Protein AF-A0A1C6L0N0-F1 (afdb_monomer)

Mean predicted aligned error: 15.86 Å

Structure (mmCIF, N/CA/C/O backbone):
data_AF-A0A1C6L0N0-F1
#
_entry.id   AF-A0A1C6L0N0-F1
#
loop_
_atom_site.group_PDB
_atom_site.id
_atom_site.type_symbol
_atom_site.label_atom_id
_atom_site.label_alt_id
_atom_site.label_comp_id
_atom_site.label_asym_id
_atom_site.label_entity_id
_atom_site.label_seq_id
_atom_site.pdbx_PDB_ins_code
_atom_site.Cartn_x
_atom_site.Cartn_y
_atom_site.Cartn_z
_atom_site.occupancy
_atom_site.B_iso_or_equiv
_atom_site.auth_seq_id
_atom_site.auth_comp_id
_atom_site.auth_asym_id
_atom_site.auth_atom_id
_atom_site.pdbx_PDB_model_num
ATOM 1 N N . MET A 1 1 ? -10.161 -6.089 -116.308 1.00 38.03 1 MET A N 1
ATOM 2 C CA . MET A 1 1 ? -10.303 -7.139 -117.338 1.00 38.03 1 MET A CA 1
ATOM 3 C C . MET A 1 1 ? -9.199 -8.163 -117.140 1.00 38.03 1 MET A C 1
ATOM 5 O O . MET A 1 1 ? -8.079 -7.756 -116.884 1.00 38.03 1 MET A O 1
ATOM 9 N N . GLN A 1 2 ? -9.608 -9.433 -117.157 1.00 36.09 2 GLN A N 1
ATOM 10 C CA . GLN A 1 2 ? -8.894 -10.716 -117.271 1.00 36.09 2 GLN A CA 1
ATOM 11 C C . GLN A 1 2 ? -7.402 -10.871 -116.891 1.00 36.09 2 GLN A C 1
ATOM 13 O O . GLN A 1 2 ? -6.520 -10.119 -117.281 1.00 36.09 2 GLN A O 1
ATOM 18 N N . ASN A 1 3 ? -7.188 -11.968 -116.153 1.00 33.34 3 ASN A N 1
ATOM 19 C CA . ASN A 1 3 ? -5.945 -12.608 -115.712 1.00 33.34 3 ASN A CA 1
ATOM 20 C C . ASN A 1 3 ? -4.909 -12.840 -116.829 1.00 33.34 3 ASN A C 1
ATOM 22 O O . ASN A 1 3 ? -5.306 -13.026 -117.972 1.00 33.34 3 ASN A O 1
ATOM 26 N N . ILE A 1 4 ? -3.627 -13.018 -116.462 1.00 40.06 4 ILE A N 1
ATOM 27 C CA . ILE A 1 4 ? -2.870 -14.281 -116.658 1.00 40.06 4 ILE A CA 1
ATOM 28 C C . ILE A 1 4 ? -1.471 -14.215 -115.994 1.00 40.06 4 ILE A C 1
ATOM 30 O O . ILE A 1 4 ? -0.723 -13.251 -116.124 1.00 40.06 4 ILE A O 1
ATOM 34 N N . LYS A 1 5 ? -1.170 -15.294 -115.254 1.00 39.97 5 LYS A N 1
ATOM 35 C CA . LYS A 1 5 ? 0.107 -15.728 -114.647 1.00 39.97 5 LYS A CA 1
ATOM 36 C C . LYS A 1 5 ? 1.101 -16.200 -115.717 1.00 39.97 5 LYS A C 1
ATOM 38 O O . LYS A 1 5 ? 0.628 -16.758 -116.694 1.00 39.97 5 LYS A O 1
ATOM 43 N N . ILE A 1 6 ? 2.416 -16.212 -115.437 1.00 37.75 6 ILE A N 1
ATOM 44 C CA . ILE A 1 6 ? 3.219 -17.459 -115.300 1.00 37.75 6 ILE A CA 1
ATOM 45 C C . ILE A 1 6 ? 4.705 -17.227 -114.951 1.00 37.75 6 ILE A C 1
ATOM 47 O O . ILE A 1 6 ? 5.230 -16.124 -114.989 1.00 37.75 6 ILE A O 1
ATOM 51 N N . HIS A 1 7 ? 5.304 -18.327 -114.492 1.00 34.47 7 HIS A N 1
ATOM 52 C CA . HIS A 1 7 ? 6.452 -18.539 -113.613 1.00 34.47 7 HIS A CA 1
ATOM 53 C C . HIS A 1 7 ? 7.839 -18.695 -114.280 1.00 34.47 7 HIS A C 1
ATOM 55 O O . HIS A 1 7 ? 7.937 -19.168 -115.403 1.00 34.47 7 HIS A O 1
ATOM 61 N N . ARG A 1 8 ? 8.857 -18.572 -113.397 1.00 38.56 8 ARG A N 1
ATOM 62 C CA . ARG A 1 8 ? 10.140 -19.327 -113.280 1.00 38.56 8 ARG A CA 1
ATOM 63 C C . ARG A 1 8 ? 11.300 -18.966 -114.220 1.00 38.56 8 ARG A C 1
ATOM 65 O O . ARG A 1 8 ? 11.201 -19.141 -115.420 1.00 38.56 8 ARG A O 1
ATOM 72 N N . ALA A 1 9 ? 12.482 -18.715 -113.641 1.00 37.25 9 ALA A N 1
ATOM 73 C CA . ALA A 1 9 ? 13.538 -19.721 -113.411 1.00 37.25 9 ALA A CA 1
ATOM 74 C C . ALA A 1 9 ? 14.881 -19.070 -112.998 1.00 37.25 9 ALA A C 1
ATOM 76 O O . ALA A 1 9 ? 15.146 -17.926 -113.340 1.00 37.25 9 ALA A O 1
ATOM 77 N N . GLY A 1 10 ? 15.752 -19.850 -112.343 1.00 32.62 10 GLY A N 1
ATOM 78 C CA . GLY A 1 10 ? 17.205 -19.761 -112.556 1.00 32.62 10 GLY A CA 1
ATOM 79 C C . GLY A 1 10 ? 18.024 -18.897 -111.591 1.00 32.62 10 GLY A C 1
ATOM 80 O O . GLY A 1 10 ? 18.068 -17.678 -111.697 1.00 32.62 10 GLY A O 1
ATOM 81 N N . ARG A 1 11 ? 18.778 -19.555 -110.700 1.00 45.34 11 ARG A N 1
ATOM 82 C CA . ARG A 1 11 ? 19.965 -18.976 -110.051 1.00 45.34 11 ARG A CA 1
ATOM 83 C C . ARG A 1 11 ? 21.102 -18.887 -111.072 1.00 45.34 11 ARG A C 1
ATOM 85 O O . ARG A 1 11 ? 21.442 -19.912 -111.650 1.00 45.34 11 ARG A O 1
ATOM 92 N N . THR A 1 12 ? 21.761 -17.730 -111.166 1.00 35.78 12 THR A N 1
ATOM 93 C CA . THR A 1 12 ? 23.138 -17.628 -111.682 1.00 35.78 12 THR A CA 1
ATOM 94 C C . THR A 1 12 ? 23.877 -16.492 -110.970 1.00 35.78 12 THR A C 1
ATOM 96 O O . THR A 1 12 ? 23.355 -15.389 -110.849 1.00 35.78 12 THR A O 1
ATOM 99 N N . PHE A 1 13 ? 25.082 -16.777 -110.474 1.00 38.75 13 PHE A N 1
ATOM 100 C CA . PHE A 1 13 ? 26.018 -15.844 -109.834 1.00 38.75 13 PHE A CA 1
ATOM 101 C C . PHE A 1 13 ? 27.149 -15.555 -110.824 1.00 38.75 13 PHE A C 1
ATOM 103 O O . PHE A 1 13 ? 27.788 -16.522 -111.222 1.00 38.75 13 PHE A O 1
ATOM 110 N N . ILE A 1 14 ? 27.469 -14.290 -111.151 1.00 37.06 14 ILE A N 1
ATOM 111 C CA . ILE A 1 14 ? 28.800 -13.887 -111.662 1.00 37.06 14 ILE A CA 1
ATOM 112 C C . ILE A 1 14 ? 29.168 -12.465 -111.180 1.00 37.06 14 ILE A C 1
ATOM 114 O O . ILE A 1 14 ? 28.363 -11.540 -111.221 1.00 37.06 14 ILE A O 1
ATOM 118 N N . LYS A 1 15 ? 30.419 -12.342 -110.711 1.00 36.31 15 LYS A N 1
ATOM 119 C CA . LYS A 1 15 ? 31.166 -11.155 -110.248 1.00 36.31 15 LYS A CA 1
ATOM 120 C C . LYS A 1 15 ? 31.505 -10.143 -111.361 1.00 36.31 15 LYS A C 1
ATOM 122 O O . LYS A 1 15 ? 31.849 -10.567 -112.458 1.00 36.31 15 LYS A O 1
ATOM 127 N N . LYS A 1 16 ? 31.674 -8.869 -110.963 1.00 35.72 16 LYS A N 1
ATOM 128 C CA . LYS A 1 16 ? 32.848 -7.957 -111.145 1.00 35.72 16 LYS A CA 1
ATOM 129 C C . LYS A 1 16 ? 32.346 -6.511 -111.350 1.00 35.72 16 LYS A C 1
ATOM 131 O O . LYS A 1 16 ? 31.503 -6.292 -112.199 1.00 35.72 16 LYS A O 1
ATOM 136 N N . ASN A 1 17 ? 32.634 -5.540 -110.483 1.00 32.88 17 ASN A N 1
ATOM 137 C CA . ASN A 1 17 ? 33.887 -4.845 -110.134 1.00 32.88 17 ASN A CA 1
ATOM 138 C C . ASN A 1 17 ? 33.964 -3.460 -110.819 1.00 32.88 17 ASN A C 1
ATOM 140 O O . ASN A 1 17 ? 33.807 -3.360 -112.028 1.00 32.88 17 ASN A O 1
ATOM 144 N N . VAL A 1 18 ? 34.356 -2.465 -110.016 1.00 37.19 18 VAL A N 1
ATOM 145 C CA . VAL A 1 18 ? 34.949 -1.155 -110.359 1.00 37.19 18 VAL A CA 1
ATOM 146 C C . VAL A 1 18 ? 34.025 0.075 -110.485 1.00 37.19 18 VAL A C 1
ATOM 148 O O . VAL A 1 18 ? 33.021 0.117 -111.183 1.00 37.19 18 VAL A O 1
ATOM 151 N N . TYR A 1 19 ? 34.465 1.074 -109.718 1.00 34.69 19 TYR A N 1
ATOM 152 C CA . TYR A 1 19 ? 33.983 2.405 -109.365 1.00 34.69 19 TYR A CA 1
ATOM 153 C C . TYR A 1 19 ? 33.869 3.410 -110.528 1.00 34.69 19 TYR A C 1
ATOM 155 O O . TYR A 1 19 ? 34.642 3.337 -111.476 1.00 34.69 19 TYR A O 1
ATOM 163 N N . THR A 1 20 ? 33.018 4.440 -110.390 1.00 35.09 20 THR A N 1
ATOM 164 C CA . THR A 1 20 ? 33.437 5.864 -110.277 1.00 35.09 20 THR A CA 1
ATOM 165 C C . THR A 1 20 ? 32.253 6.857 -110.197 1.00 35.09 20 THR A C 1
ATOM 167 O O . THR A 1 20 ? 31.268 6.760 -110.917 1.00 35.09 20 THR A O 1
ATOM 170 N N . THR A 1 21 ? 32.403 7.791 -109.244 1.00 41.03 21 THR A N 1
ATOM 171 C CA . THR A 1 21 ? 31.988 9.214 -109.167 1.00 41.03 21 THR A CA 1
ATOM 172 C C . THR A 1 21 ? 30.577 9.686 -109.581 1.00 41.03 21 THR A C 1
ATOM 174 O O . THR A 1 21 ? 30.191 9.679 -110.744 1.00 41.03 21 THR A O 1
ATOM 177 N N . ARG A 1 22 ? 29.873 10.357 -108.646 1.00 38.59 22 ARG A N 1
ATOM 178 C CA . ARG A 1 22 ? 28.979 11.485 -108.988 1.00 38.59 22 ARG A CA 1
ATOM 179 C C . ARG A 1 22 ? 28.916 12.573 -107.907 1.00 38.59 22 ARG A C 1
ATOM 181 O O . ARG A 1 22 ? 29.108 12.328 -106.723 1.00 38.59 22 ARG A O 1
ATOM 188 N N . LYS A 1 23 ? 28.737 13.791 -108.421 1.00 36.59 23 LYS A N 1
ATOM 189 C CA . LYS A 1 23 ? 29.029 15.128 -107.883 1.00 36.59 23 LYS A CA 1
ATOM 190 C C . LYS A 1 23 ? 28.064 15.653 -106.804 1.00 36.59 23 LYS A C 1
ATOM 192 O O . LYS A 1 23 ? 26.946 15.183 -106.644 1.00 36.59 23 LYS A O 1
ATOM 197 N N . LYS A 1 24 ? 28.569 16.694 -106.131 1.00 36.69 24 LYS A N 1
ATOM 198 C CA . LYS A 1 24 ? 28.061 17.497 -105.010 1.00 36.69 24 LYS A CA 1
ATOM 199 C C . LYS A 1 24 ? 26.841 18.416 -105.297 1.00 36.69 24 LYS A C 1
ATOM 201 O O . LYS A 1 24 ? 26.824 19.078 -106.323 1.00 36.69 24 LYS A O 1
ATOM 206 N N . TRP A 1 25 ? 25.980 18.519 -104.268 1.00 32.56 25 TRP A N 1
ATOM 207 C CA . TRP A 1 25 ? 25.364 19.694 -103.588 1.00 32.56 25 TRP A CA 1
ATOM 208 C C . TRP A 1 25 ? 24.475 20.729 -104.315 1.00 32.56 25 TRP A C 1
ATOM 210 O O . TRP A 1 25 ? 24.890 21.389 -105.258 1.00 32.56 25 TRP A O 1
ATOM 220 N N . GLY A 1 26 ? 23.321 21.001 -103.683 1.00 34.16 26 GLY A N 1
ATOM 221 C CA . GLY A 1 26 ? 22.520 22.230 -103.770 1.00 34.16 26 GLY A CA 1
ATOM 222 C C . GLY A 1 26 ? 21.531 22.302 -102.590 1.00 34.16 26 GLY A C 1
ATOM 223 O O . GLY A 1 26 ? 20.784 21.356 -102.361 1.00 34.16 26 GLY A O 1
ATOM 224 N N . PHE A 1 27 ? 21.579 23.381 -101.803 1.00 35.38 27 PHE A N 1
ATOM 225 C CA . PHE A 1 27 ? 20.877 23.604 -100.528 1.00 35.38 27 PHE A CA 1
ATOM 226 C C . PHE A 1 27 ? 19.910 24.789 -100.667 1.00 35.38 27 PHE A C 1
ATOM 228 O O . PHE A 1 27 ? 20.326 25.802 -101.213 1.00 35.38 27 PHE A O 1
ATOM 235 N N . CYS A 1 28 ? 18.691 24.702 -100.114 1.00 35.09 28 CYS A N 1
ATOM 236 C CA . CYS A 1 28 ? 17.903 25.847 -99.622 1.00 35.09 28 CYS A CA 1
ATOM 237 C C . CYS A 1 28 ? 16.815 25.371 -98.633 1.00 35.09 28 CYS A C 1
ATOM 239 O O . CYS A 1 28 ? 16.060 24.446 -98.924 1.00 35.09 28 CYS A O 1
ATOM 241 N N . ARG A 1 29 ? 16.765 25.996 -97.445 1.00 42.62 29 ARG A N 1
ATOM 242 C CA . ARG A 1 29 ? 15.815 25.755 -96.336 1.00 42.62 29 ARG A CA 1
ATOM 243 C C . ARG A 1 29 ? 14.559 26.628 -96.471 1.00 42.62 29 ARG A C 1
ATOM 245 O O . ARG A 1 29 ? 14.671 27.780 -96.871 1.00 42.62 29 ARG A O 1
ATOM 252 N N . GLY A 1 30 ? 13.418 26.122 -95.993 1.00 34.06 30 GLY A N 1
ATOM 253 C CA . GLY A 1 30 ? 12.168 26.873 -95.820 1.00 34.06 30 GLY A CA 1
ATOM 254 C C . GLY A 1 30 ? 11.221 26.216 -94.807 1.00 34.06 30 GLY A C 1
ATOM 255 O O . GLY A 1 30 ? 10.499 25.287 -95.135 1.00 34.06 30 GLY A O 1
ATOM 256 N N . TYR A 1 31 ? 11.316 26.710 -93.574 1.00 34.56 31 TYR A N 1
ATOM 257 C CA . TYR A 1 31 ? 10.506 26.566 -92.353 1.00 34.56 31 TYR A CA 1
ATOM 258 C C . TYR A 1 31 ? 9.040 26.090 -92.471 1.00 34.56 31 TYR A C 1
ATOM 260 O O . TYR A 1 31 ? 8.268 26.651 -93.243 1.00 34.56 31 TYR A O 1
ATOM 268 N N . ASN A 1 32 ? 8.609 25.181 -91.578 1.00 36.16 32 ASN A N 1
ATOM 269 C CA . ASN A 1 32 ? 7.215 25.151 -91.127 1.00 36.16 32 ASN A CA 1
ATOM 270 C C . ASN A 1 32 ? 6.993 24.456 -89.766 1.00 36.16 32 ASN A C 1
ATOM 272 O O . ASN A 1 32 ? 7.418 23.324 -89.560 1.00 36.16 32 ASN A O 1
ATOM 276 N N . ARG A 1 33 ? 6.179 25.146 -88.950 1.00 46.91 33 ARG A N 1
ATOM 277 C CA . ARG A 1 33 ? 5.306 24.705 -87.841 1.00 46.91 33 ARG A CA 1
ATOM 278 C C . ARG A 1 33 ? 5.780 24.769 -86.375 1.00 46.91 33 ARG A C 1
ATOM 280 O O . ARG A 1 33 ? 6.684 24.078 -85.926 1.00 46.91 33 ARG A O 1
ATOM 287 N N . THR A 1 34 ? 4.966 25.558 -85.658 1.00 43.66 34 THR A N 1
ATOM 288 C CA . THR A 1 34 ? 4.505 25.453 -84.262 1.00 43.66 34 THR A CA 1
ATOM 289 C C . THR A 1 34 ? 5.479 25.816 -83.149 1.00 43.66 34 THR A C 1
ATOM 291 O O . THR A 1 34 ? 6.110 24.964 -82.531 1.00 43.66 34 THR A O 1
ATOM 294 N N . GLY A 1 35 ? 5.468 27.104 -82.797 1.00 47.12 35 GLY A N 1
ATOM 295 C CA . GLY A 1 35 ? 5.617 27.512 -81.408 1.00 47.12 35 GLY A CA 1
ATOM 296 C C . GLY A 1 35 ? 4.322 27.226 -80.644 1.00 47.12 35 GLY A C 1
ATOM 297 O O . GLY A 1 35 ? 3.249 27.569 -81.129 1.00 47.12 35 GLY A O 1
ATOM 298 N N . LEU A 1 36 ? 4.450 26.553 -79.499 1.00 47.78 36 LEU A N 1
ATOM 299 C CA . LEU A 1 36 ? 3.854 26.883 -78.193 1.00 47.78 36 LEU A CA 1
ATOM 300 C C . LEU A 1 36 ? 3.785 25.614 -77.319 1.00 47.78 36 LEU A C 1
ATOM 302 O O . LEU A 1 36 ? 2.716 25.111 -77.002 1.00 47.78 36 LEU A O 1
ATOM 306 N N . TYR A 1 37 ? 4.938 25.105 -76.887 1.00 41.97 37 TYR A N 1
ATOM 307 C CA . TYR A 1 37 ? 5.001 24.376 -75.620 1.00 41.97 37 TYR A CA 1
ATOM 308 C C . TYR A 1 37 ? 6.184 24.934 -74.839 1.00 41.97 37 TYR A C 1
ATOM 310 O O . TYR A 1 37 ? 7.336 24.533 -74.999 1.00 41.97 37 TYR A O 1
ATOM 318 N N . LYS A 1 38 ? 5.894 25.989 -74.072 1.00 46.53 38 LYS A N 1
ATOM 319 C CA . LYS A 1 38 ? 6.824 26.542 -73.094 1.00 46.53 38 LYS A CA 1
ATOM 320 C C . LYS A 1 38 ? 7.160 25.433 -72.098 1.00 46.53 38 LYS A C 1
ATOM 322 O O . LYS A 1 38 ? 6.278 24.927 -71.418 1.00 46.53 38 LYS A O 1
ATOM 327 N N . SER A 1 39 ? 8.445 25.090 -72.058 1.00 50.00 39 SER A N 1
ATOM 328 C CA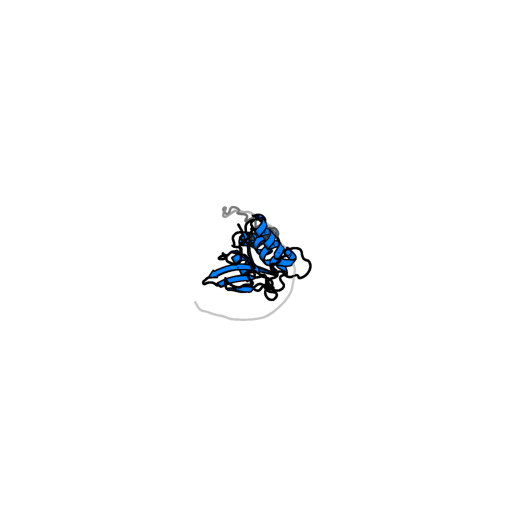 . SER A 1 39 ? 9.207 24.676 -70.879 1.00 50.00 39 SER A CA 1
ATOM 329 C C . SER A 1 39 ? 8.400 24.677 -69.572 1.00 50.00 39 SER A C 1
ATOM 331 O O . SER A 1 39 ? 8.242 25.713 -68.928 1.00 50.00 39 SER A O 1
ATOM 333 N N . ILE A 1 40 ? 7.945 23.499 -69.156 1.00 50.78 40 ILE A N 1
ATOM 334 C CA . ILE A 1 40 ? 7.849 23.171 -67.737 1.00 50.78 40 ILE A CA 1
ATOM 335 C C . ILE A 1 40 ? 8.865 22.059 -67.547 1.00 50.78 40 ILE A C 1
ATOM 337 O O . ILE A 1 40 ? 8.586 20.879 -67.740 1.00 50.78 40 ILE A O 1
ATOM 341 N N . VAL A 1 41 ? 10.099 22.463 -67.253 1.00 51.03 41 VAL A N 1
ATOM 342 C CA . VAL A 1 41 ? 11.099 21.556 -66.703 1.00 51.03 41 VAL A CA 1
ATOM 343 C C . VAL A 1 41 ? 10.519 21.065 -65.381 1.00 51.03 41 VAL A C 1
ATOM 345 O O . VAL A 1 41 ? 10.610 21.754 -64.366 1.00 51.03 41 VAL A O 1
ATOM 348 N N . THR A 1 42 ? 9.914 19.878 -65.368 1.00 51.16 42 THR A N 1
ATOM 349 C CA . THR A 1 42 ? 9.804 19.103 -64.137 1.00 51.16 42 THR A CA 1
ATOM 350 C C . THR A 1 42 ? 11.240 18.809 -63.730 1.00 51.16 42 THR A C 1
ATOM 352 O O . THR A 1 42 ? 11.853 17.865 -64.232 1.00 51.16 42 THR A O 1
ATOM 355 N N . LYS A 1 43 ? 11.832 19.673 -62.896 1.00 55.78 43 LYS A N 1
ATOM 356 C CA . LYS A 1 43 ? 13.092 19.377 -62.216 1.00 55.78 43 LYS A CA 1
ATOM 357 C C . LYS A 1 43 ? 12.791 18.197 -61.301 1.00 55.78 43 LYS A C 1
ATOM 359 O O . LYS A 1 43 ? 12.380 18.376 -60.161 1.00 55.78 43 LYS A O 1
ATOM 364 N N . GLY A 1 44 ? 12.898 16.993 -61.857 1.00 57.16 44 GLY A N 1
ATOM 365 C CA . GLY A 1 44 ? 12.796 15.756 -61.112 1.00 57.16 44 GLY A CA 1
ATOM 366 C C . GLY A 1 44 ? 13.851 15.812 -60.026 1.00 57.16 44 GLY A C 1
ATOM 367 O O . GLY A 1 44 ? 15.038 15.962 -60.322 1.00 57.16 44 GLY A O 1
ATOM 368 N N . ILE A 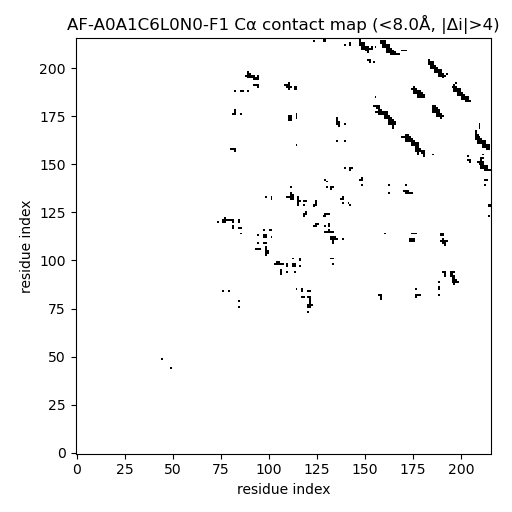1 45 ? 13.400 15.764 -58.776 1.00 58.78 45 ILE A N 1
ATOM 369 C CA . ILE A 1 45 ? 14.264 15.590 -57.614 1.00 58.78 45 ILE A CA 1
ATOM 370 C C . ILE A 1 45 ? 15.194 14.423 -57.959 1.00 58.78 45 ILE A C 1
ATOM 372 O O . ILE A 1 45 ? 14.724 13.357 -58.368 1.00 58.78 45 ILE A O 1
ATOM 376 N N . SER A 1 46 ? 16.509 14.641 -57.901 1.00 69.19 46 SER A N 1
ATOM 377 C CA . SER A 1 46 ? 17.459 13.592 -58.260 1.00 69.19 46 SER A CA 1
ATOM 378 C C . SER A 1 46 ? 17.172 12.364 -57.392 1.00 69.19 46 SER A C 1
ATOM 380 O O . SER A 1 46 ? 16.890 12.489 -56.202 1.00 69.19 46 SER A O 1
ATOM 382 N N . ARG A 1 47 ? 17.203 11.166 -57.988 1.00 65.81 47 ARG A N 1
ATOM 383 C CA . ARG A 1 47 ? 16.928 9.894 -57.292 1.00 65.81 47 ARG A CA 1
ATOM 384 C C . ARG A 1 47 ? 17.601 9.780 -55.905 1.00 65.81 47 ARG A C 1
ATOM 386 O O . ARG A 1 47 ? 16.913 9.340 -54.988 1.00 65.81 47 ARG A O 1
ATOM 393 N N . PRO A 1 48 ? 18.863 10.218 -55.691 1.00 71.19 48 PRO A N 1
ATOM 394 C CA . PRO A 1 48 ? 19.449 10.235 -54.348 1.00 71.19 48 PRO A CA 1
ATOM 395 C C . PRO A 1 48 ? 18.796 11.261 -53.411 1.00 71.19 48 PRO A C 1
ATOM 397 O O . PRO A 1 48 ? 18.518 10.937 -52.263 1.00 71.19 48 PRO A O 1
ATOM 400 N N . LEU A 1 49 ? 18.482 12.470 -53.886 1.00 71.50 49 LEU A N 1
ATOM 401 C CA . LEU A 1 49 ? 17.838 13.506 -53.076 1.00 71.50 49 LEU A CA 1
ATOM 402 C C . LEU A 1 49 ? 16.419 13.092 -52.647 1.00 71.50 49 LEU A C 1
ATOM 404 O O . LEU A 1 49 ? 16.035 13.319 -51.506 1.00 71.50 49 LEU A O 1
ATOM 408 N N . ALA A 1 50 ? 15.673 12.406 -53.518 1.00 76.44 50 ALA A N 1
ATOM 409 C CA . ALA A 1 50 ? 14.361 11.850 -53.184 1.00 76.44 50 ALA A CA 1
ATOM 410 C C . ALA A 1 50 ? 14.453 10.748 -52.112 1.00 76.44 50 ALA A C 1
ATOM 412 O O . ALA A 1 50 ? 13.604 10.681 -51.225 1.00 76.44 50 ALA A O 1
ATOM 413 N N . MET A 1 51 ? 15.504 9.919 -52.151 1.00 76.62 51 MET A N 1
ATOM 414 C CA . MET A 1 51 ? 15.756 8.912 -51.116 1.00 76.62 51 MET A CA 1
ATOM 415 C C . MET A 1 51 ? 16.135 9.539 -49.772 1.00 76.62 51 MET A C 1
ATOM 417 O O . MET A 1 51 ? 15.620 9.101 -48.748 1.00 76.62 51 MET A O 1
ATOM 421 N N . PHE A 1 52 ? 16.973 10.578 -49.754 1.00 82.88 52 PHE A N 1
ATOM 422 C CA . PHE A 1 52 ? 17.311 11.284 -48.513 1.00 82.88 52 PHE A CA 1
ATOM 423 C C . PHE A 1 52 ? 16.086 11.936 -47.869 1.00 82.88 52 PHE A C 1
ATOM 425 O O . PHE A 1 52 ? 15.911 11.838 -46.657 1.00 82.88 52 PHE A O 1
ATOM 432 N N . VAL A 1 53 ? 15.203 12.534 -48.674 1.00 84.00 53 VAL A N 1
ATOM 433 C CA . VAL A 1 53 ? 13.939 13.105 -48.186 1.00 84.00 53 VAL A CA 1
ATOM 434 C C . VAL A 1 53 ? 13.034 12.017 -47.602 1.00 84.00 53 VAL A C 1
ATOM 436 O O . VAL A 1 53 ? 12.482 12.205 -46.522 1.00 84.00 53 VAL A O 1
ATOM 439 N N . LEU A 1 54 ? 12.924 10.855 -48.254 1.00 84.38 54 LEU A N 1
ATOM 440 C CA . LEU A 1 54 ? 12.119 9.740 -47.748 1.00 84.38 54 LEU A CA 1
ATOM 441 C C . LEU A 1 54 ? 12.675 9.166 -46.436 1.00 84.38 54 LEU A C 1
ATOM 443 O O . LEU A 1 54 ? 11.915 8.943 -45.499 1.00 84.38 54 LEU A O 1
ATOM 447 N N . ILE A 1 55 ? 13.992 8.962 -46.347 1.00 86.56 55 ILE A N 1
ATOM 448 C CA . ILE A 1 55 ? 14.652 8.465 -45.130 1.00 86.56 55 ILE A CA 1
ATOM 449 C C . ILE A 1 55 ? 14.469 9.460 -43.981 1.00 86.56 55 ILE A C 1
ATOM 451 O O . ILE A 1 55 ? 14.171 9.050 -42.863 1.00 86.56 55 ILE A O 1
ATOM 455 N N . PHE A 1 56 ? 14.583 10.760 -44.257 1.00 89.38 56 PHE A N 1
ATOM 456 C CA . PHE A 1 56 ? 14.359 11.803 -43.261 1.00 89.38 56 PHE A CA 1
ATOM 457 C C . PHE A 1 56 ? 12.908 11.816 -42.762 1.00 89.38 56 PHE A C 1
ATOM 459 O O . PHE A 1 56 ? 12.680 11.853 -41.558 1.00 89.38 56 PHE A O 1
ATOM 466 N N . ILE A 1 57 ? 11.927 11.698 -43.663 1.00 90.62 57 ILE A N 1
ATOM 467 C CA . ILE A 1 57 ? 10.508 11.601 -43.290 1.00 90.62 57 ILE A CA 1
ATOM 468 C C . ILE A 1 57 ? 10.255 10.356 -42.435 1.00 90.62 57 ILE A C 1
ATOM 470 O O . ILE A 1 57 ? 9.589 10.456 -41.411 1.00 90.62 57 ILE A O 1
ATOM 474 N N . ILE A 1 58 ? 10.810 9.198 -42.805 1.00 90.81 58 ILE A N 1
ATOM 475 C CA . ILE A 1 58 ? 10.665 7.963 -42.022 1.00 90.81 58 ILE A CA 1
ATOM 476 C C . ILE A 1 58 ? 11.311 8.120 -40.641 1.00 90.81 58 ILE A C 1
ATOM 478 O O . ILE A 1 58 ? 10.693 7.754 -39.649 1.00 90.81 58 ILE A O 1
ATOM 482 N N . ALA A 1 59 ? 12.508 8.700 -40.548 1.00 89.31 59 ALA A N 1
ATOM 483 C CA . ALA A 1 59 ? 13.184 8.926 -39.273 1.00 89.31 59 ALA A CA 1
ATOM 484 C C . ALA A 1 59 ? 12.399 9.883 -38.361 1.00 89.31 59 ALA A C 1
ATOM 486 O O . ALA A 1 59 ? 12.266 9.622 -37.169 1.00 89.31 59 ALA A O 1
ATOM 487 N N . VAL A 1 60 ? 11.822 10.951 -38.922 1.00 91.12 60 VAL A N 1
ATOM 488 C CA . VAL A 1 60 ? 10.958 11.888 -38.188 1.00 91.12 60 VAL A CA 1
ATOM 489 C C . VAL A 1 60 ? 9.659 11.210 -37.755 1.00 91.12 60 VAL A C 1
ATOM 491 O O . VAL A 1 60 ? 9.258 11.353 -36.606 1.00 91.12 60 VAL A O 1
ATOM 494 N N . MET A 1 61 ? 9.028 10.417 -38.623 1.00 88.12 61 MET A N 1
ATOM 495 C CA . MET A 1 61 ? 7.816 9.661 -38.288 1.00 88.12 61 MET A CA 1
ATOM 496 C C . MET A 1 61 ? 8.080 8.601 -37.214 1.00 88.12 61 MET A C 1
ATOM 498 O O . MET A 1 61 ? 7.257 8.434 -36.322 1.00 88.12 61 MET A O 1
ATOM 502 N N . LEU A 1 62 ? 9.231 7.924 -37.253 1.00 86.50 62 LEU A N 1
ATOM 503 C CA . LEU A 1 62 ? 9.656 6.987 -36.213 1.00 86.50 62 LEU A CA 1
ATOM 504 C C . LEU A 1 62 ? 9.965 7.709 -34.901 1.00 86.50 62 LEU A C 1
ATOM 506 O O . LEU A 1 62 ? 9.561 7.229 -33.852 1.00 86.50 62 LEU A O 1
ATOM 510 N N . ALA A 1 63 ? 10.615 8.874 -34.936 1.00 81.81 63 ALA A N 1
ATOM 511 C CA . ALA A 1 63 ? 10.859 9.675 -33.739 1.00 81.81 63 ALA A CA 1
ATOM 512 C C . ALA A 1 63 ? 9.547 10.182 -33.118 1.00 81.81 63 ALA A C 1
ATOM 514 O O . ALA A 1 63 ? 9.373 10.094 -31.908 1.00 81.81 63 ALA A O 1
ATOM 515 N N . ILE A 1 64 ? 8.595 10.640 -33.937 1.00 81.00 64 ILE A N 1
ATOM 516 C CA . ILE A 1 64 ? 7.252 11.035 -33.489 1.00 81.00 64 ILE A CA 1
ATOM 517 C C . ILE A 1 64 ? 6.494 9.825 -32.936 1.00 81.00 64 ILE A C 1
ATOM 519 O O . ILE A 1 64 ? 5.882 9.935 -31.883 1.00 81.00 64 ILE A O 1
ATOM 523 N N . PHE A 1 65 ? 6.569 8.662 -33.586 1.00 78.12 65 PHE A N 1
ATOM 524 C CA . PHE A 1 65 ? 5.975 7.421 -33.087 1.00 78.12 65 PHE A CA 1
ATOM 525 C C . PHE A 1 65 ? 6.577 7.020 -31.734 1.00 78.12 65 PHE A C 1
ATOM 527 O O . PHE A 1 65 ? 5.845 6.722 -30.799 1.00 78.12 65 PHE A O 1
ATOM 534 N N . VAL A 1 66 ? 7.899 7.098 -31.582 1.00 73.19 66 VAL A N 1
ATOM 535 C CA . VAL A 1 66 ? 8.578 6.847 -30.305 1.00 73.19 66 VAL A CA 1
ATOM 536 C C . VAL A 1 66 ? 8.137 7.856 -29.245 1.00 73.19 66 VAL A C 1
ATOM 538 O O . VAL A 1 66 ? 7.832 7.442 -28.135 1.00 73.19 66 VAL A O 1
ATOM 541 N N . ILE A 1 67 ? 8.037 9.149 -29.558 1.00 70.88 67 ILE A N 1
ATOM 542 C CA . ILE A 1 67 ? 7.572 10.175 -28.609 1.00 70.88 67 ILE A CA 1
ATOM 543 C C . ILE A 1 67 ? 6.110 9.938 -28.201 1.00 70.88 67 ILE A C 1
ATOM 545 O O . ILE A 1 67 ? 5.804 9.981 -27.011 1.00 70.88 67 ILE A O 1
ATOM 549 N N . LEU A 1 68 ? 5.228 9.625 -29.154 1.00 65.25 68 LEU A N 1
ATOM 550 C CA . LEU A 1 68 ? 3.813 9.343 -28.893 1.00 65.25 68 LEU A CA 1
ATOM 551 C C . LEU A 1 68 ? 3.609 8.073 -28.056 1.00 65.25 68 LEU A C 1
ATOM 553 O O . LEU A 1 68 ? 2.680 8.018 -27.265 1.00 65.25 68 LEU A O 1
ATOM 557 N N . TYR A 1 69 ? 4.470 7.062 -28.195 1.00 65.00 69 TYR A N 1
ATOM 558 C CA . TYR A 1 69 ? 4.351 5.814 -27.430 1.00 65.00 69 TYR A CA 1
ATOM 559 C C . TYR A 1 69 ? 5.166 5.798 -26.128 1.00 65.00 69 TYR A C 1
ATOM 561 O O . TYR A 1 69 ? 4.837 5.042 -25.217 1.00 65.00 69 TYR A O 1
ATOM 569 N N . SER A 1 70 ? 6.208 6.625 -26.007 1.00 61.94 70 SER A N 1
ATOM 570 C CA . SER A 1 70 ? 7.093 6.649 -24.828 1.00 61.94 70 SER A CA 1
ATOM 571 C C . SER A 1 70 ? 6.705 7.723 -23.804 1.00 61.94 70 SER A C 1
ATOM 573 O O . SER A 1 70 ? 7.203 7.693 -22.681 1.00 61.94 70 SER A O 1
ATOM 575 N N . GLY A 1 71 ? 5.830 8.668 -24.169 1.00 54.62 71 GLY A N 1
ATOM 576 C CA . GLY A 1 71 ? 5.440 9.813 -23.335 1.00 54.62 71 GLY A CA 1
ATOM 577 C C . GLY A 1 71 ? 4.291 9.575 -22.349 1.00 54.62 71 GLY A C 1
ATOM 578 O O . GLY A 1 71 ? 4.121 10.364 -21.419 1.00 54.62 71 GLY A O 1
ATOM 579 N N . ASP A 1 72 ? 3.531 8.488 -22.492 1.00 54.75 72 ASP A N 1
ATOM 580 C CA . ASP A 1 72 ? 2.250 8.354 -21.785 1.00 54.75 72 ASP A CA 1
ATOM 581 C C . ASP A 1 72 ? 2.264 7.363 -20.620 1.00 54.75 72 ASP A C 1
ATOM 583 O O . ASP A 1 72 ? 1.398 7.441 -19.761 1.00 54.75 72 ASP A O 1
ATOM 587 N N . GLY A 1 73 ? 3.257 6.479 -20.491 1.00 52.94 73 GLY A N 1
ATOM 588 C CA . GLY A 1 73 ? 3.268 5.493 -19.398 1.00 52.94 73 GLY A CA 1
ATOM 589 C C . GLY A 1 73 ? 3.270 6.127 -17.998 1.00 52.94 73 GLY A C 1
ATOM 590 O O . GLY A 1 73 ? 2.511 5.715 -17.122 1.00 52.94 73 GLY A O 1
ATOM 591 N N . ALA A 1 74 ? 4.075 7.174 -17.796 1.00 51.41 74 ALA A N 1
ATOM 592 C CA . ALA A 1 74 ? 4.142 7.899 -16.525 1.00 51.41 74 ALA A CA 1
ATOM 593 C C . ALA A 1 74 ? 2.954 8.863 -16.321 1.00 51.41 74 ALA A C 1
ATOM 595 O O . ALA A 1 74 ? 2.472 9.018 -15.200 1.00 51.41 74 ALA A O 1
ATOM 596 N N . ASN A 1 75 ? 2.448 9.477 -17.397 1.00 52.84 75 ASN A N 1
ATOM 597 C CA . ASN A 1 75 ? 1.311 10.404 -17.336 1.00 52.84 75 ASN A CA 1
ATOM 598 C C . ASN A 1 75 ? -0.037 9.678 -17.174 1.00 52.84 75 ASN A C 1
ATOM 600 O O . ASN A 1 75 ? -0.932 10.187 -16.504 1.00 52.84 75 ASN A O 1
ATOM 604 N N . VAL A 1 76 ? -0.171 8.460 -17.708 1.00 55.81 76 VAL A N 1
ATOM 605 C CA . VAL A 1 76 ? -1.359 7.608 -17.544 1.00 55.81 76 VAL A CA 1
ATOM 606 C C . VAL A 1 76 ? -1.516 7.139 -16.098 1.00 55.81 76 VAL A C 1
ATOM 608 O O . VAL A 1 76 ? -2.646 7.039 -15.630 1.00 55.81 76 VAL A O 1
ATOM 611 N N . LEU A 1 77 ? -0.426 6.875 -15.365 1.00 57.06 77 LEU A N 1
ATOM 612 C CA . LEU A 1 77 ? -0.514 6.505 -13.944 1.00 57.06 77 LEU A CA 1
ATOM 613 C C . LEU A 1 77 ? -0.812 7.711 -13.039 1.00 57.06 77 LEU A C 1
ATOM 615 O O . LEU A 1 77 ? -1.530 7.546 -12.059 1.00 57.06 77 LEU A O 1
ATOM 619 N N . LYS A 1 78 ? -0.368 8.926 -13.397 1.00 55.69 78 LYS A N 1
ATOM 620 C CA . LYS A 1 78 ? -0.639 10.148 -12.612 1.00 55.69 78 LYS A CA 1
ATOM 621 C C . LYS A 1 78 ? -2.127 10.499 -12.472 1.00 55.69 78 LYS A C 1
ATOM 623 O O . LYS A 1 78 ? -2.492 11.150 -11.500 1.00 55.69 78 LYS A O 1
ATOM 628 N N . ASN A 1 79 ? -2.976 10.069 -13.409 1.00 62.81 79 ASN A N 1
ATOM 629 C CA . ASN A 1 79 ? -4.426 10.302 -13.358 1.00 62.81 79 ASN A CA 1
ATOM 630 C C . ASN A 1 79 ? -5.222 9.114 -12.793 1.00 62.81 79 ASN A C 1
ATOM 632 O O . ASN A 1 79 ? -6.444 9.206 -12.683 1.00 62.81 79 ASN A O 1
ATOM 636 N N . LYS A 1 80 ? -4.555 8.000 -12.470 1.00 79.62 80 LYS A N 1
ATOM 637 C CA . LYS A 1 80 ? -5.189 6.817 -11.885 1.00 79.62 80 LYS A CA 1
ATOM 638 C C . LYS A 1 80 ? -5.195 6.905 -10.367 1.00 79.62 80 LYS A C 1
ATOM 640 O O . LYS A 1 80 ? -4.258 7.400 -9.743 1.00 79.62 80 LYS A O 1
ATOM 645 N N . THR A 1 81 ? -6.245 6.368 -9.768 1.00 93.69 81 THR A N 1
ATOM 646 C CA . THR A 1 81 ? -6.296 6.109 -8.332 1.00 93.69 81 THR A CA 1
ATOM 647 C C . THR A 1 81 ? -5.247 5.068 -7.950 1.00 93.69 81 THR A C 1
ATOM 649 O O . THR A 1 81 ? -4.880 4.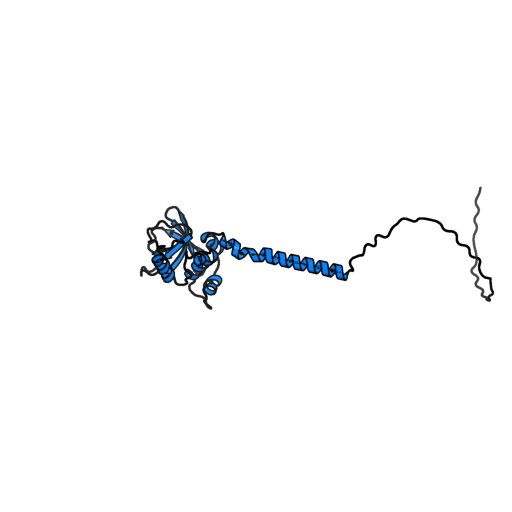201 -8.745 1.00 93.69 81 THR A O 1
ATOM 652 N N . ILE A 1 82 ? -4.791 5.099 -6.697 1.00 96.88 82 ILE A N 1
ATOM 653 C CA . ILE A 1 82 ? -3.860 4.079 -6.197 1.00 96.88 82 ILE A CA 1
ATOM 654 C C . ILE A 1 82 ? -4.419 2.650 -6.317 1.00 96.88 82 ILE A C 1
ATOM 656 O O . ILE A 1 82 ? -3.653 1.711 -6.522 1.00 96.88 82 ILE A O 1
ATOM 660 N N . VAL A 1 83 ? -5.749 2.492 -6.258 1.00 97.94 83 VAL A N 1
ATOM 661 C CA . VAL A 1 83 ? -6.428 1.205 -6.462 1.00 97.94 83 VAL A CA 1
ATOM 662 C C . VAL A 1 83 ? -6.227 0.719 -7.895 1.00 97.94 83 VAL A C 1
ATOM 664 O O . VAL A 1 83 ? -5.744 -0.388 -8.083 1.00 97.94 83 VAL A O 1
ATOM 667 N N . GLU A 1 84 ? -6.492 1.550 -8.905 1.00 97.12 84 GLU A N 1
ATOM 668 C CA . GLU A 1 84 ? -6.294 1.180 -10.318 1.00 97.12 84 GLU A CA 1
ATOM 669 C C . GLU A 1 84 ? -4.822 0.875 -10.643 1.00 97.12 84 GLU A C 1
ATOM 671 O O . GLU A 1 84 ? -4.521 0.007 -11.468 1.00 97.12 84 GLU A O 1
ATOM 676 N N . ILE A 1 85 ? -3.888 1.580 -9.994 1.00 97.88 85 ILE A N 1
ATOM 677 C CA . ILE A 1 85 ? -2.453 1.290 -10.098 1.00 97.88 85 ILE A CA 1
ATOM 678 C C . ILE A 1 85 ? -2.169 -0.102 -9.534 1.00 97.88 85 ILE A C 1
ATOM 680 O O . ILE A 1 85 ? -1.569 -0.919 -10.230 1.00 97.88 85 ILE A O 1
ATOM 684 N N . ALA A 1 86 ? -2.636 -0.400 -8.322 1.00 98.31 86 ALA A N 1
ATOM 685 C CA . ALA A 1 86 ? -2.455 -1.701 -7.691 1.00 98.31 86 ALA A CA 1
ATOM 686 C C . ALA A 1 86 ? -3.115 -2.837 -8.496 1.00 98.31 86 ALA A C 1
ATOM 688 O O . ALA A 1 86 ? -2.491 -3.876 -8.708 1.00 98.31 86 ALA A O 1
ATOM 689 N N . GLU A 1 87 ? -4.330 -2.639 -9.019 1.00 98.38 87 GLU A N 1
ATOM 690 C CA . GLU A 1 87 ? -5.048 -3.640 -9.826 1.00 98.38 87 GLU A CA 1
ATOM 691 C C . GLU A 1 87 ? -4.274 -4.004 -11.091 1.00 98.38 87 GLU A C 1
ATOM 693 O O . GLU A 1 87 ? -4.210 -5.174 -11.467 1.00 98.38 87 GLU A O 1
ATOM 698 N N . SER A 1 88 ? -3.619 -3.021 -11.716 1.00 97.69 88 SER A N 1
ATOM 699 C CA . SER A 1 88 ? -2.795 -3.256 -12.907 1.00 97.69 88 SER A CA 1
ATOM 700 C C . SER A 1 88 ? -1.592 -4.172 -12.658 1.00 97.69 88 SER A C 1
ATOM 702 O O . SER A 1 88 ? -0.978 -4.642 -13.613 1.00 97.69 88 SER A O 1
ATOM 704 N N . GLN A 1 89 ? -1.246 -4.415 -11.391 1.00 98.31 89 GLN A N 1
ATOM 705 C CA . GLN A 1 89 ? -0.117 -5.244 -10.987 1.00 98.31 89 GLN A CA 1
ATOM 706 C C . GLN A 1 89 ? -0.509 -6.677 -10.607 1.00 98.31 89 GLN A C 1
ATOM 708 O O . GLN A 1 89 ? 0.384 -7.488 -10.340 1.00 98.31 89 GLN A O 1
ATOM 713 N N . ILE A 1 90 ? -1.804 -7.015 -10.577 1.00 98.44 90 ILE A N 1
ATOM 714 C CA . ILE A 1 90 ? -2.270 -8.365 -10.235 1.00 98.44 90 ILE A CA 1
ATOM 715 C C . ILE A 1 90 ? -1.600 -9.399 -11.151 1.00 98.44 90 ILE A C 1
ATOM 717 O O . ILE A 1 90 ? -1.584 -9.271 -12.374 1.00 98.44 90 ILE A O 1
ATOM 721 N N . GLY A 1 91 ? -1.043 -10.448 -10.545 1.00 97.44 91 GLY A N 1
ATOM 722 C CA . GLY A 1 91 ? -0.343 -11.527 -11.242 1.00 97.44 91 GLY A CA 1
ATOM 723 C C . GLY A 1 91 ? 1.174 -11.353 -11.354 1.00 97.44 91 GLY A C 1
ATOM 724 O O . GLY A 1 91 ? 1.848 -12.325 -11.694 1.00 97.44 91 GLY A O 1
ATOM 725 N N . ASN A 1 92 ? 1.731 -10.183 -11.018 1.00 97.88 92 ASN A N 1
ATOM 726 C CA . ASN A 1 92 ? 3.180 -10.010 -10.870 1.00 97.88 92 ASN A CA 1
ATOM 727 C C . ASN A 1 92 ? 3.719 -10.969 -9.787 1.00 97.88 92 ASN A C 1
ATOM 729 O O . ASN A 1 92 ? 3.092 -11.095 -8.735 1.00 97.88 92 ASN A O 1
ATOM 733 N N . LYS A 1 93 ? 4.846 -11.644 -10.0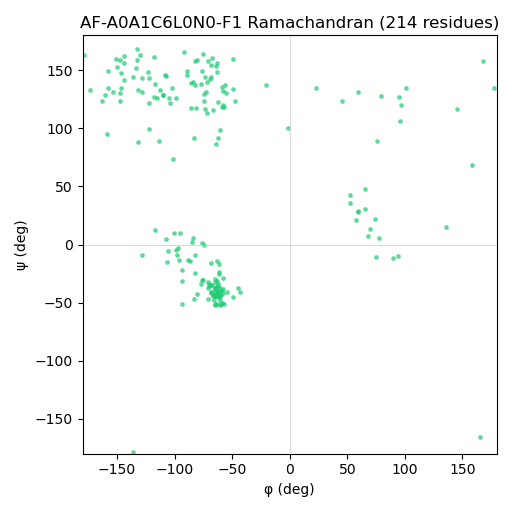44 1.00 97.88 93 LYS A N 1
ATOM 734 C CA . LYS A 1 93 ? 5.478 -12.628 -9.144 1.00 97.88 93 LYS A CA 1
ATOM 735 C C . LYS A 1 93 ? 6.915 -12.228 -8.820 1.00 97.88 93 LYS A C 1
ATOM 737 O O . LYS A 1 93 ? 7.577 -11.632 -9.667 1.00 97.88 93 LYS A O 1
ATOM 742 N N . GLY A 1 94 ? 7.404 -12.563 -7.628 1.00 96.75 94 GLY A N 1
ATOM 743 C CA . GLY A 1 94 ? 8.788 -12.296 -7.212 1.00 96.75 94 GLY A CA 1
ATOM 744 C C . GLY A 1 94 ? 9.094 -10.837 -6.852 1.00 96.75 94 GLY A C 1
ATOM 745 O O . GLY A 1 94 ? 10.171 -10.539 -6.342 1.00 96.75 94 GLY A O 1
ATOM 746 N N . GLY A 1 95 ? 8.185 -9.901 -7.140 1.00 97.56 95 GLY A N 1
ATOM 747 C CA . GLY A 1 95 ? 8.242 -8.525 -6.643 1.00 97.56 95 GLY A CA 1
ATOM 748 C C . GLY A 1 95 ? 9.374 -7.647 -7.179 1.00 97.56 95 GLY A C 1
ATOM 749 O O . GLY A 1 95 ? 9.521 -6.522 -6.700 1.00 97.56 95 GLY A O 1
ATOM 750 N N . GLN A 1 96 ? 10.151 -8.120 -8.165 1.00 98.06 96 GLN A N 1
ATOM 751 C CA . GLN A 1 96 ? 11.362 -7.442 -8.648 1.00 98.06 96 GLN A CA 1
ATOM 752 C C . GLN A 1 96 ? 11.173 -5.958 -8.963 1.00 98.06 96 GLN A C 1
ATOM 754 O O . GLN A 1 96 ? 11.985 -5.159 -8.493 1.00 98.06 96 GLN A O 1
ATOM 759 N N . PRO A 1 97 ? 10.100 -5.526 -9.651 1.00 97.88 97 PRO A N 1
ATOM 760 C CA . PRO A 1 97 ? 9.897 -4.105 -9.924 1.00 97.88 97 PRO A CA 1
ATOM 761 C C . PRO A 1 97 ? 9.756 -3.225 -8.674 1.00 97.88 97 PRO A C 1
ATOM 763 O O . PRO A 1 97 ? 10.009 -2.026 -8.757 1.00 97.88 97 PRO A O 1
ATOM 766 N N . TYR A 1 98 ? 9.350 -3.786 -7.531 1.00 98.56 98 TYR A N 1
ATOM 767 C CA . TYR A 1 98 ? 9.042 -3.028 -6.318 1.00 98.56 98 TYR A CA 1
ATOM 768 C C . TYR A 1 98 ? 10.244 -2.938 -5.385 1.00 98.56 98 TYR A C 1
ATOM 770 O O . TYR A 1 98 ? 10.621 -1.838 -4.984 1.00 98.56 98 TYR A O 1
ATOM 778 N N . TRP A 1 99 ? 10.875 -4.070 -5.054 1.00 98.44 99 TRP A N 1
ATOM 779 C CA . TRP A 1 99 ? 12.033 -4.054 -4.157 1.00 98.44 99 TRP A CA 1
ATOM 780 C C . TRP A 1 99 ? 13.263 -3.414 -4.816 1.00 98.44 99 TRP A C 1
ATOM 782 O O . TRP A 1 99 ? 13.974 -2.660 -4.152 1.00 98.44 99 TRP A O 1
ATOM 792 N N . SER A 1 100 ? 13.455 -3.578 -6.132 1.00 98.25 100 SER A N 1
ATOM 793 C CA . SER A 1 100 ? 14.553 -2.899 -6.841 1.00 98.25 100 SER A CA 1
ATOM 794 C C . SER A 1 100 ? 14.315 -1.392 -6.980 1.00 98.25 100 SER A C 1
ATOM 796 O O . SER A 1 100 ? 15.238 -0.604 -6.797 1.00 98.25 100 SER A O 1
ATOM 798 N N . TRP A 1 101 ? 13.067 -0.957 -7.212 1.00 98.38 101 TRP A N 1
ATOM 799 C CA . TRP A 1 101 ? 12.706 0.468 -7.180 1.00 98.38 101 TRP A CA 1
ATOM 800 C C . TRP A 1 101 ? 12.937 1.092 -5.801 1.00 98.38 101 TRP A C 1
ATOM 802 O O . TRP A 1 101 ? 13.317 2.264 -5.694 1.00 98.38 101 TRP A O 1
ATOM 812 N N . TYR A 1 102 ? 12.694 0.327 -4.735 1.00 98.38 102 TYR A N 1
ATOM 813 C CA . TYR A 1 102 ? 12.964 0.811 -3.393 1.00 98.38 102 TYR A CA 1
ATOM 814 C C . TYR A 1 102 ? 14.463 1.067 -3.196 1.00 98.38 102 TYR A C 1
ATOM 816 O O . TYR A 1 102 ? 14.823 2.142 -2.708 1.00 98.38 102 TYR A O 1
ATOM 824 N N . GLY A 1 103 ? 15.294 0.132 -3.668 1.00 98.31 103 GLY A N 1
ATOM 825 C CA . GLY A 1 103 ? 16.756 0.208 -3.662 1.00 98.31 103 GLY A CA 1
ATOM 826 C C . GLY A 1 103 ? 17.454 -1.081 -3.218 1.00 98.31 103 GLY A C 1
ATOM 827 O O . GLY A 1 103 ? 18.625 -1.021 -2.861 1.00 98.31 103 GLY A O 1
ATOM 828 N N . PHE A 1 104 ? 16.752 -2.217 -3.177 1.00 98.12 104 PHE A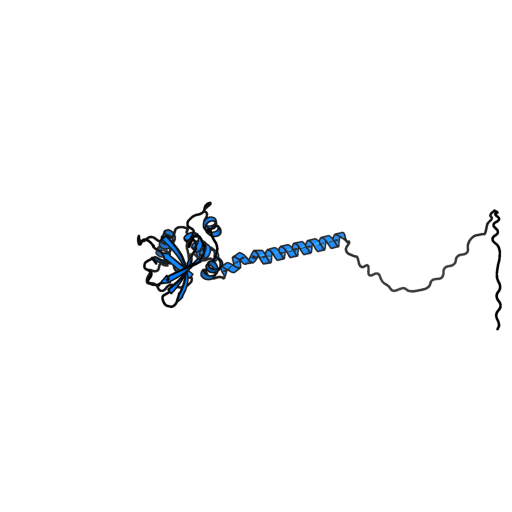 N 1
ATOM 829 C CA . PHE A 1 104 ? 17.356 -3.511 -2.861 1.00 98.12 104 PHE A CA 1
ATOM 830 C C . PHE A 1 104 ? 17.950 -4.159 -4.113 1.00 98.12 104 PHE A C 1
ATOM 832 O O . PHE A 1 104 ? 17.325 -4.151 -5.174 1.00 98.12 104 PHE A O 1
ATOM 839 N N . ASP A 1 105 ? 19.125 -4.766 -3.963 1.00 97.31 105 ASP A N 1
ATOM 840 C CA . ASP A 1 105 ? 19.795 -5.507 -5.039 1.00 97.31 105 ASP A CA 1
ATOM 841 C C . ASP A 1 105 ? 19.372 -6.987 -5.096 1.00 97.31 105 ASP A C 1
ATOM 843 O O . ASP A 1 105 ? 19.615 -7.661 -6.093 1.00 97.31 105 ASP A O 1
ATOM 847 N N . GLU A 1 106 ? 18.699 -7.481 -4.052 1.00 96.31 106 GLU A N 1
ATOM 848 C CA . GLU A 1 106 ? 18.269 -8.874 -3.900 1.00 96.31 106 GLU A CA 1
ATOM 849 C C . GLU A 1 106 ? 16.797 -8.963 -3.452 1.00 96.31 106 GLU A C 1
ATOM 851 O O . GLU A 1 106 ? 16.269 -7.998 -2.884 1.00 96.31 106 GLU A O 1
ATOM 856 N N . PRO A 1 107 ? 16.118 -10.108 -3.671 1.00 95.62 107 PRO A N 1
ATOM 857 C CA . PRO A 1 107 ? 14.745 -10.310 -3.219 1.00 95.62 107 PRO A CA 1
ATOM 858 C C . PRO A 1 107 ? 14.594 -10.148 -1.701 1.00 95.62 107 PRO A C 1
ATOM 860 O O . PRO A 1 107 ? 15.325 -10.750 -0.917 1.00 95.62 107 PRO A O 1
ATOM 863 N N . VAL A 1 108 ? 13.586 -9.377 -1.299 1.00 97.25 108 VAL A N 1
ATOM 864 C CA . VAL A 1 108 ? 13.153 -9.183 0.094 1.00 97.25 108 VAL A CA 1
ATOM 865 C C . VAL A 1 108 ? 11.639 -9.338 0.182 1.00 97.25 108 VAL A C 1
ATOM 867 O O . VAL A 1 108 ? 10.958 -9.307 -0.847 1.00 97.25 108 VAL A O 1
ATOM 870 N N . ASP A 1 109 ? 11.091 -9.430 1.394 1.00 97.38 109 ASP A N 1
ATOM 871 C CA . ASP A 1 109 ? 9.649 -9.293 1.576 1.00 97.38 109 ASP A CA 1
ATOM 872 C C . ASP A 1 109 ? 9.176 -7.935 1.052 1.00 97.38 109 ASP A C 1
ATOM 874 O O . ASP A 1 109 ? 9.632 -6.871 1.466 1.00 97.38 109 ASP A O 1
ATOM 878 N N . TRP A 1 110 ? 8.277 -7.973 0.072 1.00 98.50 110 TRP A N 1
ATOM 879 C CA . TRP A 1 110 ? 8.055 -6.830 -0.814 1.00 98.50 110 TRP A CA 1
ATOM 880 C C . TRP A 1 110 ? 6.648 -6.232 -0.726 1.00 98.50 110 TRP A C 1
ATOM 882 O O . TRP A 1 110 ? 6.289 -5.397 -1.554 1.00 98.50 110 TRP A O 1
ATOM 892 N N . CYS A 1 111 ? 5.851 -6.605 0.280 1.00 98.62 111 CYS A N 1
ATOM 893 C CA . CYS A 1 111 ? 4.504 -6.055 0.481 1.00 98.62 111 CYS A CA 1
ATOM 894 C C . CYS A 1 111 ? 4.522 -4.529 0.705 1.00 98.62 111 CYS A C 1
ATOM 896 O O . CYS A 1 111 ? 3.827 -3.793 0.001 1.00 98.62 111 CYS A O 1
ATOM 898 N N . ALA A 1 112 ? 5.393 -4.041 1.591 1.00 98.81 112 ALA A N 1
ATOM 899 C CA . ALA A 1 112 ? 5.591 -2.613 1.837 1.00 98.81 112 ALA A CA 1
ATOM 900 C C . ALA A 1 112 ? 6.195 -1.893 0.622 1.00 98.81 112 ALA A C 1
ATOM 902 O O . ALA A 1 112 ? 5.680 -0.856 0.200 1.00 98.81 112 ALA A O 1
ATOM 903 N N . CYS A 1 113 ? 7.208 -2.488 -0.018 1.00 98.81 113 CYS A N 1
ATOM 904 C CA . CYS A 1 113 ? 7.767 -1.972 -1.271 1.00 98.81 113 CYS A CA 1
ATOM 905 C C . CYS A 1 113 ? 6.685 -1.795 -2.349 1.00 98.81 113 CYS A C 1
ATOM 907 O O . CYS A 1 113 ? 6.689 -0.795 -3.062 1.00 98.81 113 CYS A O 1
ATOM 909 N N . PHE A 1 114 ? 5.744 -2.736 -2.457 1.00 98.88 114 PHE A N 1
ATOM 910 C CA . PHE A 1 114 ? 4.651 -2.695 -3.426 1.00 98.88 114 PHE A CA 1
ATOM 911 C C . PHE A 1 114 ? 3.685 -1.531 -3.187 1.00 98.88 114 PHE A C 1
ATOM 913 O O . PHE A 1 114 ? 3.425 -0.760 -4.113 1.00 98.88 114 PHE A O 1
ATOM 920 N N . VAL A 1 115 ? 3.162 -1.366 -1.969 1.00 98.81 115 VAL A N 1
ATOM 921 C CA . VAL A 1 115 ? 2.209 -0.275 -1.691 1.00 98.81 115 VAL A CA 1
ATOM 922 C C . VAL A 1 115 ? 2.892 1.098 -1.762 1.00 98.81 115 VAL A C 1
ATOM 924 O O . VAL A 1 115 ? 2.316 2.049 -2.287 1.00 98.81 115 VAL A O 1
ATOM 927 N N . SER A 1 116 ? 4.159 1.174 -1.343 1.00 98.75 116 SER A N 1
ATOM 928 C CA . SER A 1 116 ? 5.042 2.339 -1.476 1.00 98.75 116 SER A CA 1
ATOM 929 C C . SER A 1 116 ? 5.272 2.702 -2.950 1.00 98.75 116 SER A C 1
ATOM 931 O O . SER A 1 116 ? 5.100 3.854 -3.348 1.00 98.75 116 SER A O 1
ATOM 933 N N . TRP A 1 117 ? 5.540 1.712 -3.808 1.00 98.69 117 TRP A N 1
ATOM 934 C CA . TRP A 1 117 ? 5.645 1.905 -5.256 1.00 98.69 117 TRP A CA 1
ATOM 935 C C . TRP A 1 117 ? 4.323 2.383 -5.869 1.00 98.69 117 TRP A C 1
ATOM 937 O O . TRP A 1 117 ? 4.320 3.290 -6.698 1.00 98.69 117 TRP A O 1
ATOM 947 N N . CYS A 1 118 ? 3.181 1.832 -5.443 1.00 98.56 118 CYS A N 1
ATOM 948 C CA . CYS A 1 118 ? 1.872 2.287 -5.918 1.00 98.56 118 CYS A CA 1
ATOM 949 C C . CYS A 1 118 ? 1.614 3.753 -5.535 1.00 98.56 118 CYS A C 1
ATOM 951 O O . CYS A 1 118 ? 1.133 4.532 -6.361 1.00 98.56 118 CYS A O 1
ATOM 953 N N . ALA A 1 119 ? 1.981 4.151 -4.313 1.00 98.25 119 ALA A N 1
ATOM 954 C CA . ALA A 1 119 ? 1.895 5.537 -3.863 1.00 98.25 119 ALA A CA 1
ATOM 955 C C . ALA A 1 119 ? 2.823 6.476 -4.649 1.00 98.25 119 ALA A C 1
ATOM 957 O O . ALA A 1 119 ? 2.408 7.590 -4.974 1.00 98.25 119 ALA A O 1
ATOM 958 N N . ASP A 1 120 ? 4.036 6.039 -5.001 1.00 97.94 120 ASP A N 1
ATOM 959 C CA . ASP A 1 120 ? 4.941 6.773 -5.897 1.00 97.94 120 ASP A CA 1
ATOM 960 C C . ASP A 1 120 ? 4.299 6.997 -7.270 1.00 97.94 120 ASP A C 1
ATOM 962 O O . ASP A 1 120 ? 4.196 8.130 -7.740 1.00 97.94 120 ASP A O 1
ATOM 966 N N . LYS A 1 121 ? 3.782 5.930 -7.894 1.00 97.00 121 LYS A N 1
ATOM 967 C CA . LYS A 1 121 ? 3.157 6.015 -9.224 1.00 97.00 121 LYS A CA 1
ATOM 968 C C . LYS A 1 121 ? 1.890 6.856 -9.254 1.00 97.00 121 LYS A C 1
ATOM 970 O O . LYS A 1 121 ? 1.623 7.481 -10.276 1.00 97.00 121 LYS A O 1
ATOM 975 N N . GLY A 1 122 ? 1.154 6.910 -8.148 1.00 95.19 122 GLY A N 1
ATOM 976 C CA . GLY A 1 122 ? -0.006 7.786 -7.993 1.00 95.19 122 GLY A CA 1
ATOM 977 C C . GLY A 1 122 ? 0.333 9.210 -7.536 1.00 95.19 122 GLY A C 1
ATOM 978 O O . GLY A 1 122 ? -0.577 9.999 -7.301 1.00 95.19 122 GLY A O 1
ATOM 979 N N . GLY A 1 123 ? 1.615 9.553 -7.353 1.00 95.56 123 G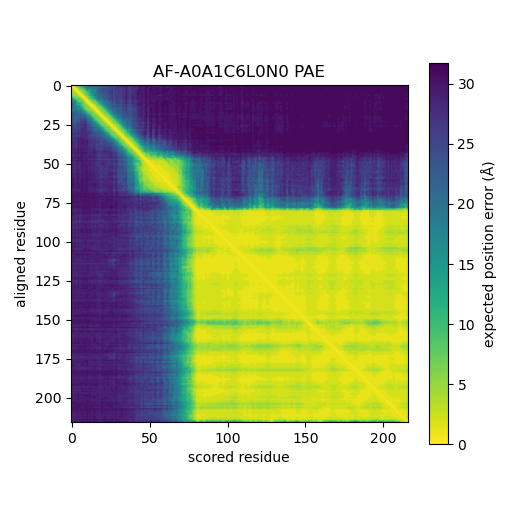LY A N 1
ATOM 980 C CA . GLY A 1 123 ? 2.047 10.881 -6.902 1.00 95.56 123 GLY A CA 1
ATOM 981 C C . GLY A 1 123 ? 1.713 11.203 -5.439 1.00 95.56 123 GLY A C 1
ATOM 982 O O . GLY A 1 123 ? 1.813 12.355 -5.021 1.00 95.56 123 GLY A O 1
ATOM 983 N N . TYR A 1 124 ? 1.320 10.211 -4.635 1.00 96.38 124 TYR A N 1
ATOM 984 C CA . TYR A 1 124 ? 0.965 10.403 -3.226 1.00 96.38 124 TYR A CA 1
ATOM 985 C C . TYR A 1 124 ? 2.191 10.719 -2.366 1.00 96.38 124 TYR A C 1
ATOM 987 O O . TYR A 1 124 ? 2.081 11.501 -1.425 1.00 96.38 124 TYR A O 1
ATOM 995 N N . ILE A 1 125 ? 3.363 10.180 -2.718 1.00 97.19 125 ILE A N 1
ATOM 996 C CA . ILE A 1 125 ? 4.623 10.491 -2.024 1.00 97.19 125 ILE A CA 1
ATOM 997 C C . ILE A 1 125 ? 5.072 11.926 -2.327 1.00 97.19 125 ILE A C 1
ATOM 999 O O . ILE A 1 125 ? 5.371 12.683 -1.407 1.00 97.19 125 ILE A O 1
ATOM 1003 N N . GLU A 1 126 ? 5.049 12.336 -3.602 1.00 96.12 126 GLU A N 1
ATOM 1004 C CA . GLU A 1 126 ? 5.362 13.715 -4.020 1.00 96.12 126 GLU A CA 1
ATOM 1005 C C . GLU A 1 126 ? 4.431 14.729 -3.333 1.00 96.12 126 GLU A C 1
ATOM 1007 O O . GLU A 1 126 ? 4.881 15.752 -2.816 1.00 96.12 126 GLU A O 1
ATOM 1012 N N . ALA A 1 127 ? 3.140 14.399 -3.245 1.00 95.56 127 ALA A N 1
ATOM 1013 C CA . ALA A 1 127 ? 2.135 15.198 -2.552 1.00 95.56 127 ALA A CA 1
ATOM 1014 C C . ALA A 1 127 ? 2.216 15.127 -1.012 1.00 95.56 127 ALA A C 1
ATOM 1016 O O . ALA A 1 127 ? 1.414 15.778 -0.348 1.00 95.56 127 ALA A O 1
ATOM 1017 N N . LYS A 1 128 ? 3.161 14.363 -0.438 1.00 96.31 128 LYS A N 1
ATOM 1018 C CA . LYS A 1 128 ? 3.337 14.142 1.013 1.00 96.31 128 LYS A CA 1
ATOM 1019 C C . LYS A 1 128 ? 2.125 13.522 1.721 1.00 96.31 128 LYS A C 1
ATOM 1021 O O . LYS A 1 128 ? 1.936 13.730 2.914 1.00 96.31 128 LYS A O 1
ATOM 1026 N N . ARG A 1 129 ? 1.341 12.735 0.988 1.00 96.81 129 ARG A N 1
ATOM 1027 C CA . ARG A 1 129 ? 0.153 12.014 1.475 1.00 96.81 129 ARG A CA 1
ATOM 1028 C C . ARG A 1 129 ? 0.443 10.551 1.818 1.00 96.81 129 ARG A C 1
ATOM 1030 O O . ARG A 1 129 ? -0.415 9.855 2.344 1.00 96.81 129 ARG A O 1
ATOM 1037 N N . ALA A 1 130 ? 1.636 10.066 1.480 1.00 97.88 130 ALA A N 1
ATOM 1038 C CA . ALA A 1 130 ? 2.118 8.730 1.810 1.00 97.88 130 ALA A CA 1
ATOM 1039 C C . ALA A 1 130 ? 3.653 8.735 1.962 1.00 97.88 130 ALA A C 1
ATOM 1041 O O . ALA A 1 130 ? 4.324 9.548 1.316 1.00 97.88 130 ALA A O 1
ATOM 1042 N N . PRO A 1 131 ? 4.235 7.827 2.764 1.00 98.06 131 PRO A N 1
ATOM 1043 C CA . PRO A 1 131 ? 5.681 7.663 2.857 1.00 98.06 131 PRO A CA 1
ATOM 1044 C C . PRO A 1 131 ? 6.241 6.794 1.722 1.00 98.06 131 PRO A C 1
ATOM 1046 O O . PRO A 1 131 ? 5.541 5.945 1.172 1.00 98.06 131 PRO A O 1
ATOM 1049 N N . LYS A 1 132 ? 7.543 6.943 1.436 1.00 98.44 132 LYS A N 1
ATOM 1050 C CA . LYS A 1 132 ? 8.342 5.875 0.813 1.00 98.44 132 LYS A CA 1
ATOM 1051 C C . LYS A 1 132 ? 8.861 4.970 1.933 1.00 98.44 132 LYS A C 1
ATOM 1053 O O . LYS A 1 132 ? 9.621 5.446 2.769 1.00 98.44 132 LYS A O 1
ATOM 1058 N N . PHE A 1 133 ? 8.466 3.700 1.950 1.00 98.62 133 PHE A N 1
ATOM 1059 C CA . PHE A 1 133 ? 8.855 2.727 2.982 1.00 98.62 133 PHE A CA 1
ATOM 1060 C C . PHE A 1 133 ? 8.968 1.295 2.429 1.00 98.62 133 PHE A C 1
ATOM 1062 O O . PHE A 1 133 ? 8.406 0.992 1.373 1.00 98.62 133 PHE A O 1
ATOM 1069 N N . SER A 1 134 ? 9.717 0.443 3.132 1.00 98.38 134 SER A N 1
ATOM 1070 C CA . SER A 1 134 ? 9.873 -0.999 2.863 1.00 98.38 134 SER A CA 1
ATOM 1071 C C . SER A 1 134 ? 9.621 -1.876 4.088 1.00 98.38 134 SER A C 1
ATOM 1073 O O . SER A 1 134 ? 9.577 -3.092 3.951 1.00 98.38 134 SER A O 1
ATOM 1075 N N . ASP A 1 135 ? 9.474 -1.272 5.265 1.00 98.50 135 ASP A N 1
ATOM 1076 C CA . ASP A 1 135 ? 9.130 -1.946 6.513 1.00 98.50 135 ASP A CA 1
ATOM 1077 C C . ASP A 1 135 ? 7.705 -1.556 6.921 1.00 98.50 135 ASP A C 1
ATOM 1079 O O . ASP A 1 135 ? 7.355 -0.374 6.947 1.00 98.50 135 ASP A O 1
ATOM 1083 N N . CYS A 1 136 ? 6.856 -2.545 7.198 1.00 98.50 136 CYS A N 1
ATOM 1084 C CA . CYS A 1 136 ? 5.446 -2.313 7.501 1.00 98.50 136 CYS A CA 1
ATOM 1085 C C . CYS A 1 136 ? 5.262 -1.410 8.730 1.00 98.50 136 CYS A C 1
ATOM 1087 O O . CYS A 1 136 ? 4.402 -0.523 8.711 1.00 98.50 136 CYS A O 1
ATOM 1089 N N . GLN A 1 137 ? 6.086 -1.581 9.767 1.00 98.50 137 GLN A N 1
ATOM 1090 C CA . GLN A 1 137 ? 5.994 -0.795 10.991 1.00 98.50 137 GLN A CA 1
ATOM 1091 C C . GLN A 1 137 ? 6.425 0.659 10.771 1.00 98.50 137 GLN A C 1
ATOM 1093 O O . GLN A 1 137 ? 5.797 1.567 11.320 1.00 98.50 137 GLN A O 1
ATOM 1098 N N . ASP A 1 138 ? 7.424 0.915 9.926 1.00 98.62 138 ASP A N 1
ATOM 1099 C CA . ASP A 1 138 ? 7.787 2.278 9.518 1.00 98.62 138 ASP A CA 1
ATOM 1100 C C . ASP A 1 138 ? 6.617 2.999 8.830 1.00 98.62 138 ASP A C 1
ATOM 1102 O O . ASP A 1 138 ? 6.359 4.178 9.100 1.00 98.62 138 ASP A O 1
ATOM 1106 N N . GLY A 1 139 ? 5.861 2.282 7.990 1.00 98.50 139 GLY A N 1
ATOM 1107 C CA . GLY A 1 139 ? 4.631 2.787 7.379 1.00 98.50 139 GLY A CA 1
ATOM 1108 C C . GLY A 1 139 ? 3.595 3.209 8.425 1.00 98.50 139 GLY A C 1
ATOM 1109 O O . GLY A 1 139 ? 3.102 4.340 8.383 1.00 98.50 139 GLY A O 1
ATOM 1110 N N . VAL A 1 140 ? 3.311 2.340 9.402 1.00 98.69 140 VAL A N 1
ATOM 1111 C CA . VAL A 1 140 ? 2.400 2.636 10.526 1.00 98.69 140 VAL A CA 1
ATOM 1112 C C . VAL A 1 140 ? 2.855 3.878 11.295 1.00 98.69 140 VAL A C 1
ATOM 1114 O O . VAL A 1 140 ? 2.082 4.824 11.471 1.00 98.69 140 VAL A O 1
ATOM 1117 N N . ASN A 1 141 ? 4.126 3.916 11.702 1.00 98.69 141 ASN A N 1
ATOM 1118 C CA . ASN A 1 141 ? 4.701 5.015 12.479 1.00 98.69 141 ASN A CA 1
ATOM 1119 C C . ASN A 1 141 ? 4.562 6.363 11.753 1.00 98.69 141 ASN A C 1
ATOM 1121 O O . ASN A 1 141 ? 4.280 7.394 12.379 1.00 98.69 141 ASN A O 1
ATOM 1125 N N . TRP A 1 142 ? 4.720 6.367 10.427 1.00 98.56 142 TRP A N 1
ATOM 1126 C CA . TRP A 1 142 ? 4.525 7.561 9.615 1.00 98.56 142 TRP A CA 1
ATOM 1127 C C . TRP A 1 142 ? 3.068 8.032 9.619 1.00 98.56 142 TRP A C 1
ATOM 1129 O O . TRP A 1 142 ? 2.833 9.220 9.855 1.00 98.56 142 TRP A O 1
ATOM 1139 N N . PHE A 1 143 ? 2.087 7.145 9.406 1.00 98.50 143 PHE A N 1
ATOM 1140 C CA . PHE A 1 143 ? 0.669 7.539 9.416 1.00 98.50 143 PHE A CA 1
ATOM 1141 C C . PHE A 1 143 ? 0.231 8.048 10.789 1.00 98.50 143 PHE A C 1
ATOM 1143 O O . PHE A 1 143 ? -0.509 9.031 10.857 1.00 98.50 143 PHE A O 1
ATOM 1150 N N . ILE A 1 144 ? 0.736 7.459 11.877 1.00 98.00 144 ILE A N 1
ATOM 1151 C CA . ILE A 1 144 ? 0.504 7.965 13.238 1.00 98.00 144 ILE A CA 1
ATOM 1152 C C . ILE A 1 144 ? 1.053 9.392 13.363 1.00 98.00 144 ILE A C 1
ATOM 1154 O O . ILE A 1 144 ? 0.325 10.314 13.735 1.00 98.00 144 ILE A O 1
ATOM 1158 N N . SER A 1 145 ? 2.314 9.602 12.978 1.00 98.06 145 SER A N 1
ATOM 1159 C CA . SER A 1 145 ? 2.986 10.906 13.085 1.00 98.06 145 SER A CA 1
ATOM 1160 C C . SER A 1 145 ? 2.330 11.993 12.224 1.00 98.06 145 SER A C 1
ATOM 1162 O O . SER A 1 145 ? 2.319 13.165 12.600 1.00 98.06 145 SER A O 1
ATOM 1164 N N . ASN A 1 146 ? 1.745 11.608 11.087 1.00 96.81 146 ASN A N 1
ATOM 1165 C CA . ASN A 1 146 ? 1.075 12.510 10.147 1.00 96.81 146 ASN A CA 1
ATOM 1166 C C . ASN A 1 146 ? -0.444 12.604 10.367 1.00 96.81 146 ASN A C 1
ATOM 1168 O O . ASN A 1 146 ? -1.134 13.224 9.563 1.00 96.81 146 ASN A O 1
ATOM 1172 N N . LYS A 1 147 ? -0.973 12.049 11.470 1.00 96.56 147 LYS A N 1
ATOM 1173 C CA . LYS A 1 147 ? -2.409 12.082 11.821 1.00 96.56 147 LYS A CA 1
ATOM 1174 C C . LYS A 1 147 ? -3.319 11.438 10.759 1.00 96.56 147 LYS A C 1
ATOM 1176 O O . LYS A 1 147 ? -4.475 11.8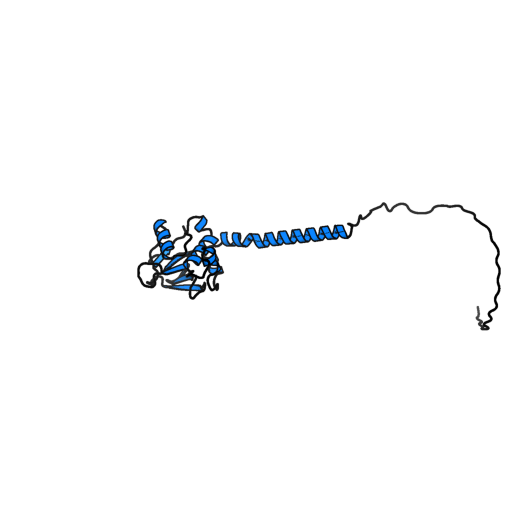27 10.618 1.00 96.56 147 LYS A O 1
ATOM 1181 N N . GLY A 1 148 ? -2.787 10.473 10.014 1.00 96.81 148 GLY A N 1
ATOM 1182 C CA . GLY A 1 148 ? -3.497 9.675 9.011 1.00 96.81 148 GLY A CA 1
ATOM 1183 C C . GLY A 1 148 ? -3.759 8.231 9.448 1.00 96.81 148 GLY A C 1
ATOM 1184 O O . GLY A 1 148 ? -4.226 7.441 8.635 1.00 96.81 148 GLY A O 1
ATOM 1185 N N . TRP A 1 149 ? -3.430 7.865 10.692 1.00 98.06 149 TRP A N 1
ATOM 1186 C CA . TRP A 1 149 ? -3.672 6.526 11.234 1.00 98.06 149 TRP A CA 1
ATOM 1187 C C . TRP A 1 149 ? -5.101 6.359 11.746 1.00 98.06 149 TRP A C 1
ATOM 1189 O O . TRP A 1 149 ? -5.632 7.230 12.438 1.00 98.06 149 TRP A O 1
ATOM 1199 N N . TYR A 1 150 ? -5.692 5.210 11.434 1.00 97.69 150 TYR A N 1
ATOM 1200 C CA . TYR A 1 150 ? -7.024 4.810 11.855 1.00 97.69 150 TYR A CA 1
ATOM 1201 C C . TYR A 1 150 ? -6.996 3.391 12.419 1.00 97.69 150 TYR A C 1
ATOM 1203 O O . TYR A 1 150 ? -6.471 2.472 11.796 1.00 97.69 150 TYR A O 1
ATOM 1211 N N . GLU A 1 151 ? -7.623 3.210 13.576 1.00 94.06 151 GLU A N 1
ATOM 1212 C CA . GLU A 1 151 ? -7.695 1.922 14.267 1.00 94.06 151 GLU A CA 1
ATOM 1213 C C . GLU A 1 151 ? -8.538 0.890 13.499 1.00 94.06 151 GLU A C 1
ATOM 1215 O O . GLU A 1 151 ? -9.414 1.240 12.699 1.00 94.06 151 GLU A O 1
ATOM 1220 N N . GLN A 1 152 ? -8.337 -0.389 13.820 1.00 91.00 152 GLN A N 1
ATOM 1221 C CA . GLN A 1 152 ? -9.016 -1.560 13.248 1.00 91.00 152 GLN A CA 1
ATOM 1222 C C . GLN A 1 152 ? -10.545 -1.433 13.088 1.00 91.00 152 GLN A C 1
ATOM 1224 O O . GLN A 1 152 ? -11.102 -1.895 12.094 1.00 91.00 152 GLN A O 1
ATOM 1229 N N . ASN A 1 153 ? -11.235 -0.780 14.031 1.00 86.75 153 ASN A N 1
ATOM 1230 C CA . ASN A 1 153 ? -12.701 -0.631 14.021 1.00 86.75 153 ASN A CA 1
ATOM 1231 C C . ASN A 1 153 ? -13.226 0.418 13.020 1.00 86.75 153 ASN A C 1
ATOM 1233 O O . ASN A 1 153 ? -14.432 0.673 12.948 1.00 86.75 153 ASN A O 1
ATOM 1237 N N . THR A 1 154 ? -12.337 1.054 12.263 1.00 91.19 154 THR A N 1
ATOM 1238 C CA . THR A 1 154 ? -12.694 2.048 11.251 1.00 91.19 154 THR A CA 1
ATOM 1239 C C . THR A 1 154 ? -13.339 1.376 10.043 1.00 91.19 154 THR A C 1
ATOM 1241 O O . THR A 1 154 ? -12.897 0.323 9.595 1.00 91.19 154 THR A O 1
ATOM 1244 N N . THR A 1 155 ? -14.377 1.999 9.475 1.00 92.94 155 THR A N 1
ATOM 1245 C CA . THR A 1 155 ? -14.898 1.583 8.164 1.00 92.94 155 THR A CA 1
ATOM 1246 C C . THR A 1 155 ? -13.903 2.001 7.079 1.00 92.94 155 THR A C 1
ATOM 1248 O O . THR A 1 155 ? -13.735 3.206 6.871 1.00 92.94 155 THR A O 1
ATOM 1251 N N . PRO A 1 156 ? -13.241 1.058 6.387 1.00 95.81 156 PRO A N 1
ATOM 1252 C CA . PRO A 1 156 ? -12.163 1.409 5.478 1.00 95.81 156 PRO A CA 1
ATOM 1253 C C . PRO A 1 156 ? -12.690 1.984 4.166 1.00 95.81 156 PRO A C 1
ATOM 1255 O O . PRO A 1 156 ? -13.762 1.616 3.678 1.00 95.81 156 PRO A O 1
ATOM 1258 N N . GLN A 1 157 ? -11.899 2.874 3.574 1.00 95.88 157 GLN A N 1
ATOM 1259 C CA . GLN A 1 157 ? -12.183 3.495 2.286 1.00 95.88 157 GLN A CA 1
ATOM 1260 C C . GLN A 1 157 ? -11.252 2.935 1.204 1.00 95.88 157 GLN A C 1
ATOM 1262 O O . GLN A 1 157 ? -10.084 2.658 1.491 1.00 95.88 157 GLN A O 1
ATOM 1267 N N . PRO A 1 158 ? -11.728 2.789 -0.048 1.00 97.50 158 PRO A N 1
ATOM 1268 C CA . PRO A 1 158 ? -10.860 2.487 -1.179 1.00 97.50 158 PRO A CA 1
ATOM 1269 C C . PRO A 1 158 ? -9.647 3.422 -1.237 1.00 97.50 158 PRO A C 1
ATOM 1271 O O . PRO A 1 158 ? -9.777 4.636 -1.099 1.00 97.50 158 PRO A O 1
ATOM 1274 N N . GLY A 1 159 ? -8.470 2.847 -1.453 1.00 97.62 159 GLY A N 1
ATOM 1275 C CA . GLY A 1 159 ? -7.196 3.550 -1.530 1.00 97.62 159 GLY A CA 1
ATOM 1276 C C . GLY A 1 159 ? -6.462 3.720 -0.202 1.00 97.62 159 GLY A C 1
ATOM 1277 O O . GLY A 1 159 ? -5.285 4.061 -0.242 1.00 97.62 159 GLY A O 1
ATOM 1278 N N . MET A 1 160 ? -7.091 3.447 0.949 1.00 98.50 160 MET A N 1
ATOM 1279 C CA . MET A 1 160 ? -6.360 3.367 2.220 1.00 98.50 160 MET A CA 1
ATOM 1280 C C . MET A 1 160 ? -5.350 2.220 2.184 1.00 98.50 160 MET A C 1
ATOM 1282 O O . MET A 1 160 ? -5.602 1.171 1.581 1.00 98.50 160 MET A O 1
ATOM 1286 N N . PHE A 1 161 ? -4.234 2.388 2.883 1.00 98.75 161 PHE A N 1
ATOM 1287 C CA . PHE A 1 161 ? -3.396 1.250 3.243 1.00 98.75 161 PHE A CA 1
ATOM 1288 C C . PHE A 1 161 ? -4.038 0.503 4.403 1.00 98.75 161 PHE A C 1
ATOM 1290 O O . PHE A 1 161 ? -4.554 1.128 5.324 1.00 98.75 161 PHE A O 1
ATOM 1297 N N . ILE A 1 162 ? -4.017 -0.823 4.345 1.00 98.81 162 ILE A N 1
ATOM 1298 C CA . ILE A 1 162 ? -4.466 -1.717 5.413 1.00 98.81 162 ILE A CA 1
ATOM 1299 C C . ILE A 1 162 ? -3.259 -2.504 5.904 1.00 98.81 162 ILE A C 1
ATOM 1301 O O . ILE A 1 162 ? -2.563 -3.117 5.098 1.00 98.81 162 ILE A O 1
ATOM 1305 N N . PHE A 1 163 ? -3.008 -2.458 7.206 1.00 98.75 163 PHE A N 1
ATOM 1306 C CA . PHE A 1 163 ? -1.898 -3.144 7.857 1.00 98.75 163 PHE A CA 1
ATOM 1307 C C . PHE A 1 163 ? -2.421 -4.322 8.672 1.00 98.75 163 PHE A C 1
ATOM 1309 O O . PHE A 1 163 ? -3.510 -4.246 9.247 1.00 98.75 163 PHE A O 1
ATOM 1316 N N . PHE A 1 164 ? -1.634 -5.391 8.739 1.00 98.56 164 PHE A N 1
ATOM 1317 C CA . PHE A 1 164 ? -1.964 -6.600 9.484 1.00 98.56 164 PHE A CA 1
ATOM 1318 C C . PHE A 1 164 ? -0.894 -6.914 10.525 1.00 98.56 164 PHE A C 1
ATOM 1320 O O . PHE A 1 164 ? 0.288 -6.722 10.252 1.00 98.56 164 PHE A O 1
ATOM 1327 N N . ASP A 1 165 ? -1.335 -7.419 11.669 1.00 97.94 165 ASP A N 1
ATOM 1328 C CA . ASP A 1 165 ? -0.537 -7.964 12.770 1.00 97.94 165 ASP A CA 1
ATOM 1329 C C . ASP A 1 165 ? -1.028 -9.406 12.967 1.00 97.94 165 ASP A C 1
ATOM 1331 O O . ASP A 1 165 ? -2.127 -9.641 13.474 1.00 97.94 165 ASP A O 1
ATOM 1335 N N . TRP A 1 166 ? -0.292 -10.369 12.417 1.00 95.81 166 TRP A N 1
ATOM 1336 C CA . TRP A 1 166 ? -0.716 -11.768 12.329 1.00 95.81 166 TRP A CA 1
ATOM 1337 C C . TRP A 1 166 ? -0.456 -12.549 13.614 1.00 95.81 166 TRP A C 1
ATOM 1339 O O . TRP A 1 166 ? -1.105 -13.574 13.845 1.00 95.81 166 TRP A O 1
ATOM 1349 N N . ASP A 1 167 ? 0.501 -12.108 14.426 1.00 95.88 167 ASP A N 1
ATOM 1350 C CA . ASP A 1 167 ? 0.874 -12.766 15.677 1.00 95.88 167 ASP A CA 1
ATOM 1351 C C . ASP A 1 167 ? 0.383 -12.016 16.931 1.00 95.88 167 ASP A C 1
ATOM 1353 O O . ASP A 1 167 ? 0.465 -12.551 18.042 1.00 95.88 167 ASP A O 1
ATOM 1357 N N . GLY A 1 168 ? -0.209 -10.830 16.760 1.00 94.00 168 GLY A N 1
ATOM 1358 C CA . GLY A 1 168 ? -0.783 -10.012 17.823 1.00 94.00 168 GLY A CA 1
ATOM 1359 C C . GLY A 1 168 ? 0.272 -9.318 18.684 1.00 94.00 168 GLY A C 1
ATOM 1360 O O . GLY A 1 168 ? -0.006 -8.988 19.844 1.00 94.00 168 GLY A O 1
ATOM 1361 N N . ASN A 1 169 ? 1.495 -9.142 18.175 1.00 95.81 169 ASN A N 1
ATOM 1362 C CA . ASN A 1 169 ? 2.613 -8.570 18.922 1.00 95.81 169 ASN A CA 1
ATOM 1363 C C . ASN A 1 169 ? 2.635 -7.024 18.922 1.00 95.81 169 ASN A C 1
ATOM 1365 O O . ASN A 1 169 ? 3.562 -6.431 19.484 1.00 95.81 169 ASN A O 1
ATOM 1369 N N . GLN A 1 170 ? 1.604 -6.380 18.355 1.00 94.00 170 GLN A N 1
ATOM 1370 C CA . GLN A 1 170 ? 1.478 -4.934 18.141 1.00 94.00 170 GLN A CA 1
ATOM 1371 C C . GLN A 1 170 ? 2.505 -4.371 17.150 1.00 94.00 170 GLN A C 1
ATOM 1373 O O . GLN A 1 170 ? 2.916 -3.207 17.251 1.00 94.00 170 GLN A O 1
ATOM 1378 N N . LYS A 1 171 ? 2.919 -5.182 16.175 1.00 96.38 171 LYS A N 1
ATOM 1379 C CA . LYS A 1 171 ? 3.725 -4.749 15.036 1.00 96.38 171 LYS A CA 1
ATOM 1380 C C . LYS A 1 171 ? 3.088 -5.202 13.739 1.00 96.38 171 LYS A C 1
ATOM 1382 O O . LYS A 1 171 ? 2.531 -6.285 13.642 1.00 96.38 171 LYS A O 1
ATOM 1387 N N . ALA A 1 172 ? 3.186 -4.349 12.729 1.00 98.06 172 ALA A N 1
ATOM 1388 C CA . ALA A 1 172 ? 2.680 -4.696 11.415 1.00 98.06 172 ALA A CA 1
ATOM 1389 C C . ALA A 1 172 ? 3.610 -5.702 10.719 1.00 98.06 172 ALA A C 1
ATOM 1391 O O . ALA A 1 172 ? 4.777 -5.398 10.476 1.00 98.06 172 ALA A O 1
ATOM 1392 N N . ASP A 1 173 ? 3.061 -6.844 10.321 1.00 98.31 173 ASP A N 1
ATOM 1393 C CA . ASP A 1 173 ? 3.736 -7.884 9.537 1.00 98.31 173 ASP A CA 1
ATOM 1394 C C . ASP A 1 173 ? 3.500 -7.708 8.036 1.00 98.31 173 ASP A C 1
ATOM 1396 O O . ASP A 1 173 ? 4.340 -8.040 7.198 1.00 98.31 173 ASP A O 1
ATOM 1400 N N . HIS A 1 174 ? 2.334 -7.173 7.670 1.00 98.56 174 HIS A N 1
ATOM 1401 C CA . HIS A 1 174 ? 1.905 -7.089 6.281 1.00 98.56 174 HIS A CA 1
ATOM 1402 C C . HIS A 1 174 ? 1.136 -5.807 5.988 1.00 98.56 174 HIS A C 1
ATOM 1404 O O . HIS A 1 174 ? 0.528 -5.204 6.872 1.00 98.56 174 HIS A O 1
ATOM 1410 N N . VAL A 1 175 ? 1.131 -5.410 4.716 1.00 98.88 175 VAL A N 1
ATOM 1411 C CA . VAL A 1 175 ? 0.380 -4.252 4.235 1.00 98.88 175 VAL A CA 1
ATOM 1412 C C . VAL A 1 175 ? -0.188 -4.498 2.839 1.00 98.88 175 VAL A C 1
ATOM 1414 O O . VAL A 1 175 ? 0.466 -5.079 1.971 1.00 98.88 175 VAL A O 1
ATOM 1417 N N . GLY A 1 176 ? -1.407 -4.012 2.618 1.00 98.81 176 GLY A N 1
ATOM 1418 C CA . GLY A 1 176 ? -2.095 -4.003 1.331 1.00 98.81 176 GLY A CA 1
ATOM 1419 C C . GLY A 1 176 ? -2.790 -2.673 1.051 1.00 98.81 176 GLY A C 1
ATOM 1420 O O . GLY A 1 176 ? -2.747 -1.740 1.854 1.00 98.81 176 GLY A O 1
ATOM 1421 N N . ILE A 1 177 ? -3.466 -2.592 -0.094 1.00 98.88 177 ILE A N 1
ATOM 1422 C CA . ILE A 1 177 ? -4.313 -1.454 -0.476 1.00 98.88 177 ILE A CA 1
ATOM 1423 C C . ILE A 1 177 ? -5.770 -1.894 -0.435 1.00 98.88 177 ILE A C 1
ATOM 1425 O O . ILE A 1 177 ? -6.137 -2.892 -1.055 1.00 98.88 177 ILE A O 1
ATOM 1429 N N . VAL A 1 178 ? -6.621 -1.141 0.260 1.00 98.69 178 VAL A N 1
ATOM 1430 C CA . VAL A 1 178 ? -8.069 -1.364 0.255 1.00 98.69 178 VAL A CA 1
ATOM 1431 C C . VAL A 1 178 ? -8.598 -1.065 -1.145 1.00 98.69 178 VAL A C 1
ATOM 1433 O O . VAL A 1 178 ? -8.554 0.069 -1.610 1.00 98.69 178 VAL A O 1
ATOM 1436 N N . LYS A 1 179 ? -9.133 -2.078 -1.820 1.00 98.44 179 LYS A N 1
ATOM 1437 C CA . LYS A 1 179 ? -9.813 -1.937 -3.111 1.00 98.44 179 LYS A CA 1
ATOM 1438 C C . LYS A 1 179 ? -11.265 -1.517 -2.918 1.00 98.44 179 LYS A C 1
ATOM 1440 O O . LYS A 1 179 ? -11.754 -0.621 -3.597 1.00 98.44 179 LYS A O 1
ATOM 1445 N N . GLN A 1 180 ? -11.963 -2.177 -1.998 1.00 97.50 180 GLN A N 1
ATOM 1446 C CA . GLN A 1 180 ? -13.388 -1.963 -1.769 1.00 97.50 180 GLN A CA 1
ATOM 1447 C C . GLN A 1 180 ? -13.791 -2.422 -0.367 1.00 97.50 180 GLN A C 1
ATOM 1449 O O . GLN A 1 180 ? -13.267 -3.406 0.144 1.00 97.50 180 GLN A O 1
ATOM 1454 N N . TYR A 1 181 ? -14.795 -1.766 0.209 1.00 97.06 181 TYR A N 1
ATOM 1455 C CA . TYR A 1 181 ? -15.539 -2.270 1.359 1.00 97.06 181 TYR A CA 1
ATOM 1456 C C . TYR A 1 181 ? -17.007 -2.473 0.974 1.00 97.06 181 TYR A C 1
ATOM 1458 O O . TYR A 1 181 ? -17.639 -1.570 0.422 1.00 97.06 181 TYR A O 1
ATOM 1466 N N . LYS A 1 182 ? -17.546 -3.670 1.215 1.00 96.38 182 LYS A N 1
ATOM 1467 C CA . LYS A 1 182 ? -18.946 -3.999 0.920 1.00 96.38 182 LYS A CA 1
ATOM 1468 C C . LYS A 1 182 ? -19.446 -5.104 1.844 1.00 96.38 182 LYS A C 1
ATOM 1470 O O . LYS A 1 182 ? -18.795 -6.134 1.974 1.00 96.38 182 LYS A O 1
ATOM 1475 N N . ASP A 1 183 ? -20.616 -4.898 2.447 1.00 95.94 183 ASP A N 1
ATOM 1476 C CA . ASP A 1 183 ? -21.332 -5.896 3.257 1.00 95.94 183 ASP A CA 1
ATOM 1477 C C . ASP A 1 183 ? -20.469 -6.533 4.369 1.00 95.94 183 ASP A C 1
ATOM 1479 O O . ASP A 1 183 ? -20.487 -7.744 4.580 1.00 95.94 183 ASP A O 1
ATOM 1483 N N . GLY A 1 184 ? -19.671 -5.718 5.073 1.00 95.75 184 GLY A N 1
ATOM 1484 C CA . GLY A 1 184 ? -18.790 -6.185 6.154 1.00 95.75 184 GLY A CA 1
ATOM 1485 C C . GLY A 1 184 ? -17.506 -6.872 5.681 1.00 95.75 184 GLY A C 1
ATOM 1486 O O . GLY A 1 184 ? -16.750 -7.384 6.505 1.00 95.75 184 GLY A O 1
ATOM 1487 N N . ILE A 1 185 ? -17.248 -6.878 4.374 1.00 98.06 185 ILE A N 1
ATOM 1488 C CA . ILE A 1 185 ? -16.075 -7.484 3.754 1.00 98.06 185 ILE A CA 1
ATOM 1489 C C . ILE A 1 185 ? -15.181 -6.401 3.161 1.00 98.06 185 ILE A C 1
ATOM 1491 O O . ILE A 1 185 ? -15.641 -5.530 2.419 1.00 98.06 185 ILE A O 1
ATOM 1495 N N . ILE A 1 186 ? -13.890 -6.509 3.449 1.00 98.38 186 ILE A N 1
ATOM 1496 C CA . ILE A 1 186 ? -12.829 -5.695 2.871 1.00 98.38 186 ILE A CA 1
ATOM 1497 C C . ILE A 1 186 ? -12.178 -6.507 1.756 1.00 98.38 186 ILE A C 1
ATOM 1499 O O . ILE A 1 186 ? -11.743 -7.636 1.978 1.00 98.38 186 ILE A O 1
ATOM 1503 N N . TYR A 1 187 ? -12.118 -5.930 0.564 1.00 98.56 187 TYR A N 1
ATOM 1504 C CA . TYR A 1 187 ? -11.364 -6.440 -0.573 1.00 98.56 187 TYR A CA 1
ATOM 1505 C C . TYR A 1 187 ? -10.089 -5.623 -0.700 1.00 98.56 187 TYR A C 1
ATOM 1507 O O . TYR A 1 187 ? -10.132 -4.391 -0.631 1.00 98.56 187 TYR A O 1
ATOM 1515 N N . THR A 1 188 ? -8.968 -6.298 -0.898 1.00 98.75 188 THR A N 1
ATOM 1516 C CA . THR A 1 188 ? -7.639 -5.685 -0.921 1.00 98.75 188 THR A CA 1
ATOM 1517 C C . THR A 1 188 ? -6.859 -6.113 -2.154 1.00 98.75 188 THR A C 1
ATOM 1519 O O . THR A 1 188 ? -7.196 -7.102 -2.805 1.00 98.75 188 THR A O 1
ATOM 1522 N N . ILE A 1 189 ? -5.804 -5.366 -2.464 1.00 98.88 189 ILE A N 1
ATOM 1523 C CA . ILE A 1 189 ? -4.766 -5.754 -3.418 1.00 98.88 189 ILE A CA 1
ATOM 1524 C C . ILE A 1 189 ? -3.442 -5.723 -2.667 1.00 98.88 189 ILE A C 1
ATOM 1526 O O . ILE A 1 189 ? -3.063 -4.697 -2.096 1.00 98.88 189 ILE A O 1
ATOM 1530 N N . GLU A 1 190 ? -2.762 -6.860 -2.645 1.00 98.75 190 GLU A N 1
ATOM 1531 C CA . GLU A 1 190 ? -1.610 -7.115 -1.786 1.00 98.75 190 GLU A CA 1
ATOM 1532 C C . GLU A 1 190 ? -0.443 -7.639 -2.608 1.00 98.75 190 GLU A C 1
ATOM 1534 O O . GLU A 1 190 ? -0.593 -8.580 -3.392 1.00 98.75 190 GLU A O 1
ATOM 1539 N N . GLY A 1 191 ? 0.726 -7.038 -2.402 1.00 98.50 191 GLY A N 1
ATOM 1540 C CA . GLY A 1 191 ? 1.997 -7.572 -2.869 1.00 98.50 191 GLY A CA 1
ATOM 1541 C C . GLY A 1 191 ? 2.513 -8.654 -1.925 1.00 98.50 191 GLY A C 1
ATOM 1542 O O . GLY A 1 191 ? 2.147 -8.695 -0.759 1.00 98.50 191 GLY A O 1
ATOM 1543 N N . ASN A 1 192 ? 3.392 -9.523 -2.413 1.00 98.25 192 ASN A N 1
ATOM 1544 C CA . ASN A 1 192 ? 3.994 -10.626 -1.661 1.00 98.25 192 ASN A CA 1
ATOM 1545 C C . ASN A 1 192 ? 2.990 -11.622 -1.046 1.00 98.25 192 ASN A C 1
ATOM 1547 O O . ASN A 1 192 ? 3.323 -12.380 -0.137 1.00 98.25 192 ASN A O 1
ATOM 1551 N N . ARG A 1 193 ? 1.755 -11.689 -1.558 1.00 94.88 193 ARG A N 1
ATOM 1552 C CA . ARG A 1 193 ? 0.762 -12.670 -1.114 1.00 94.88 193 ARG A CA 1
ATOM 1553 C C . ARG A 1 193 ? 0.988 -14.001 -1.828 1.00 94.88 193 ARG A C 1
ATOM 1555 O O . ARG A 1 193 ? 0.479 -14.241 -2.927 1.00 94.88 193 ARG A O 1
ATOM 1562 N N . GLY A 1 194 ? 1.778 -14.871 -1.201 1.00 96.00 194 GLY A N 1
ATOM 1563 C CA . GLY A 1 194 ? 2.261 -16.103 -1.832 1.00 96.00 194 GLY A CA 1
ATOM 1564 C C . GLY A 1 194 ? 3.192 -15.794 -3.005 1.00 96.00 194 GLY A C 1
ATOM 1565 O O . GLY A 1 194 ? 2.975 -16.307 -4.108 1.00 96.00 194 GLY A O 1
ATOM 1566 N N . ASP A 1 195 ? 4.145 -14.889 -2.756 1.00 97.81 195 ASP A N 1
ATOM 1567 C CA . ASP A 1 195 ? 5.126 -14.356 -3.709 1.00 97.81 195 ASP A CA 1
ATOM 1568 C C . ASP A 1 195 ? 4.508 -13.799 -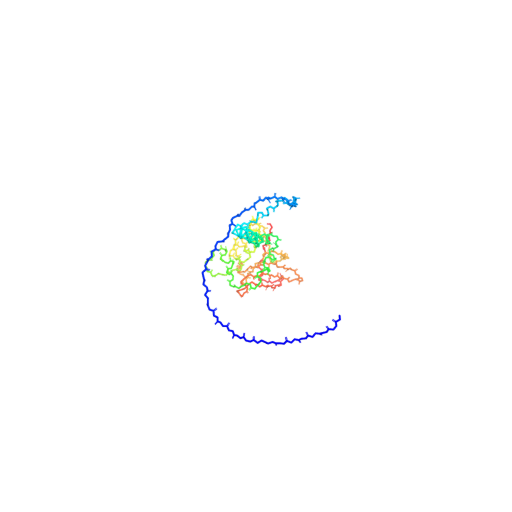5.007 1.00 97.81 195 ASP A C 1
ATOM 1570 O O . ASP A 1 195 ? 5.032 -13.926 -6.117 1.00 97.81 195 ASP A O 1
ATOM 1574 N N . ALA A 1 196 ? 3.327 -13.190 -4.888 1.00 98.44 196 ALA A N 1
ATOM 1575 C CA . ALA A 1 196 ? 2.649 -12.558 -6.007 1.00 98.44 196 ALA A CA 1
ATOM 1576 C C . ALA A 1 196 ? 1.768 -11.386 -5.568 1.00 98.44 196 ALA A C 1
ATOM 1578 O O . ALA A 1 196 ? 1.349 -11.307 -4.416 1.00 98.44 196 ALA A O 1
ATOM 1579 N N . CYS A 1 197 ? 1.445 -10.506 -6.515 1.00 98.75 197 CYS A N 1
ATOM 1580 C CA . CYS A 1 197 ? 0.419 -9.490 -6.340 1.00 98.75 197 CYS A CA 1
ATOM 1581 C C . CYS A 1 197 ? -0.951 -10.130 -6.581 1.00 98.75 197 CYS A C 1
ATOM 1583 O O . CYS A 1 197 ? -1.206 -10.665 -7.669 1.00 98.75 197 CYS A O 1
ATOM 1585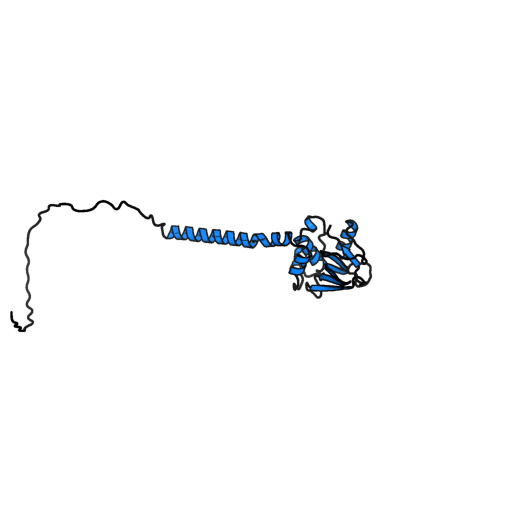 N N . ARG A 1 198 ? -1.810 -10.144 -5.562 1.00 98.62 198 ARG A N 1
ATOM 1586 C CA . ARG A 1 198 ? -3.110 -10.827 -5.591 1.00 98.62 198 ARG A CA 1
ATOM 1587 C C . ARG A 1 198 ? -4.159 -10.046 -4.823 1.00 98.62 198 ARG A C 1
ATOM 1589 O O . ARG A 1 198 ? -3.847 -9.221 -3.971 1.00 98.62 198 ARG A O 1
ATOM 1596 N N . GLU A 1 199 ? -5.413 -10.377 -5.096 1.00 98.50 199 GLU A N 1
ATOM 1597 C CA . GLU A 1 199 ? -6.512 -9.915 -4.263 1.00 98.50 199 GLU A CA 1
ATOM 1598 C C . GLU A 1 199 ? -6.547 -10.667 -2.923 1.00 98.50 199 GLU A C 1
ATOM 1600 O O . GLU A 1 199 ? -6.255 -11.873 -2.835 1.00 98.50 199 GLU A O 1
ATOM 1605 N N . GLY A 1 200 ? -6.924 -9.932 -1.882 1.00 98.06 200 GLY A N 1
ATOM 1606 C CA . GLY A 1 200 ? -7.250 -10.434 -0.554 1.00 98.06 200 GLY A CA 1
ATOM 1607 C C . GLY A 1 200 ? -8.704 -10.123 -0.198 1.00 98.06 200 GLY A C 1
ATOM 1608 O O . GLY A 1 200 ? -9.367 -9.287 -0.822 1.00 98.06 200 GLY A O 1
ATOM 1609 N N . ARG A 1 201 ? -9.228 -10.847 0.792 1.00 97.94 201 ARG A N 1
ATOM 1610 C CA . ARG A 1 201 ? -10.592 -10.667 1.287 1.00 97.94 201 ARG A CA 1
ATOM 1611 C C . ARG A 1 201 ? -10.643 -10.980 2.775 1.00 97.94 201 ARG A C 1
ATOM 1613 O O . ARG A 1 201 ? -10.347 -12.108 3.159 1.00 97.94 201 ARG A O 1
ATOM 1620 N N . TYR A 1 202 ? -11.099 -10.017 3.567 1.00 97.50 202 TYR A N 1
ATOM 1621 C CA . TYR A 1 202 ? -11.146 -10.117 5.026 1.00 97.50 202 TYR A CA 1
ATOM 1622 C C . TYR A 1 202 ? -12.499 -9.656 5.555 1.00 97.50 202 TYR A C 1
ATOM 1624 O O . TYR A 1 202 ? -13.185 -8.833 4.943 1.00 97.50 202 TYR A O 1
ATOM 1632 N N . SER A 1 203 ? -12.894 -10.196 6.704 1.00 96.75 203 SER A N 1
ATOM 1633 C CA . SER A 1 203 ? -13.980 -9.613 7.489 1.00 96.75 203 SER A CA 1
ATOM 1634 C C . SER A 1 203 ? -13.508 -8.280 8.066 1.00 96.75 203 SER A C 1
ATOM 1636 O O . SER A 1 203 ? -12.378 -8.182 8.526 1.00 96.75 203 SER A O 1
ATOM 1638 N N . VAL A 1 204 ? -14.371 -7.266 8.134 1.00 95.38 204 VAL A N 1
ATOM 1639 C CA . VAL A 1 204 ? -14.048 -6.001 8.829 1.00 95.38 204 VAL A CA 1
ATOM 1640 C C . VAL A 1 204 ? -13.770 -6.191 10.326 1.00 95.38 204 VAL A C 1
ATOM 1642 O O . VAL A 1 204 ? -13.207 -5.317 10.968 1.00 95.38 204 VAL A O 1
ATOM 1645 N N . LYS A 1 205 ? -14.166 -7.341 10.886 1.00 94.38 205 LYS A N 1
ATOM 1646 C CA . LYS A 1 205 ? -13.913 -7.735 12.280 1.00 94.38 205 LYS A CA 1
ATOM 1647 C C . LYS A 1 205 ? -12.743 -8.711 12.430 1.00 94.38 205 LYS A C 1
ATOM 1649 O O . LYS A 1 205 ? -12.621 -9.335 13.480 1.00 94.38 205 LYS A O 1
ATOM 1654 N N . ASP A 1 206 ? -11.972 -8.938 11.370 1.00 95.12 206 ASP A N 1
ATOM 1655 C CA . ASP A 1 206 ? -10.809 -9.819 11.428 1.00 95.12 206 ASP A CA 1
ATOM 1656 C C . ASP A 1 206 ? -9.796 -9.252 12.425 1.00 95.12 206 ASP A C 1
ATOM 1658 O O . ASP A 1 206 ? -9.387 -8.096 12.302 1.00 95.12 206 ASP A O 1
ATOM 1662 N N . ASN A 1 207 ? -9.443 -10.054 13.432 1.00 94.19 207 ASN A N 1
ATOM 1663 C CA . ASN A 1 207 ? -8.588 -9.640 14.538 1.00 94.19 207 ASN A CA 1
ATOM 1664 C C . ASN A 1 207 ? -7.140 -9.386 14.106 1.00 94.19 207 ASN A C 1
ATOM 1666 O O . ASN A 1 207 ? -6.422 -8.725 14.845 1.00 94.19 207 ASN A O 1
ATOM 1670 N N . MET A 1 208 ? -6.747 -9.862 12.923 1.00 95.94 208 MET A N 1
ATOM 1671 C CA . MET A 1 208 ? -5.414 -9.656 12.361 1.00 95.94 208 MET A CA 1
ATOM 1672 C C . MET A 1 208 ? -5.254 -8.300 11.675 1.00 95.94 208 MET A C 1
ATOM 1674 O O . MET A 1 208 ? -4.152 -7.939 11.277 1.00 95.94 208 MET A O 1
ATOM 1678 N N . ILE A 1 209 ? -6.338 -7.543 11.482 1.00 98.00 209 ILE A N 1
ATOM 1679 C CA . ILE A 1 209 ? -6.249 -6.177 10.964 1.00 98.00 209 ILE A CA 1
ATOM 1680 C C . ILE A 1 209 ? -5.699 -5.287 12.075 1.00 98.00 209 ILE A C 1
ATOM 1682 O O . ILE A 1 209 ? -6.361 -5.083 13.089 1.00 98.00 209 ILE A O 1
ATOM 1686 N N . TYR A 1 210 ? -4.523 -4.713 11.851 1.00 98.12 210 TYR A N 1
ATOM 1687 C CA . TYR A 1 210 ? -3.893 -3.815 12.812 1.00 98.12 210 TYR A CA 1
ATOM 1688 C C . TYR A 1 210 ? -4.478 -2.402 12.729 1.00 98.12 210 TYR A C 1
ATOM 1690 O O . TYR A 1 210 ? -4.796 -1.775 13.735 1.00 98.12 210 TYR A O 1
ATOM 1698 N N . GLY A 1 211 ? -4.684 -1.911 11.508 1.00 98.25 211 GLY A N 1
ATOM 1699 C CA . GLY A 1 211 ? -5.262 -0.597 11.270 1.00 98.25 211 GLY A CA 1
ATOM 1700 C C . GLY A 1 211 ? -5.063 -0.130 9.838 1.00 98.25 211 GLY A C 1
ATOM 1701 O O . GLY A 1 211 ? -4.733 -0.915 8.943 1.00 98.25 211 GLY A O 1
ATOM 1702 N N . TYR A 1 212 ? -5.283 1.162 9.618 1.00 98.62 212 TYR A N 1
ATOM 1703 C CA . TYR A 1 212 ? -5.319 1.751 8.290 1.00 98.62 212 TYR A CA 1
ATOM 1704 C C . TYR A 1 212 ? -4.560 3.076 8.215 1.00 98.62 212 TYR A C 1
ATOM 1706 O O . TYR A 1 212 ? -4.614 3.899 9.128 1.00 98.62 212 TYR A O 1
ATOM 1714 N N . GLY A 1 213 ? -3.914 3.309 7.076 1.00 98.38 213 GLY A N 1
ATOM 1715 C CA . GLY A 1 213 ? -3.332 4.595 6.703 1.00 98.38 213 GLY A CA 1
ATOM 1716 C C . GLY A 1 213 ? -4.195 5.301 5.661 1.00 98.38 213 GLY A C 1
ATOM 1717 O O . GLY A 1 213 ? -4.437 4.752 4.583 1.00 98.38 213 GLY A O 1
ATOM 1718 N N . LEU A 1 214 ? -4.662 6.511 5.964 1.00 97.44 214 LEU A N 1
ATOM 1719 C CA . LEU A 1 214 ? -5.339 7.388 5.008 1.00 97.44 214 LEU A CA 1
ATOM 1720 C C . LEU A 1 214 ? -4.313 8.188 4.195 1.00 97.44 214 LEU A C 1
ATOM 1722 O O . LEU A 1 214 ? -3.313 8.648 4.737 1.00 97.44 214 LEU A O 1
ATOM 1726 N N . LEU A 1 215 ? -4.567 8.343 2.892 1.00 93.50 215 LEU A N 1
ATOM 1727 C CA . LEU A 1 215 ? -3.693 9.061 1.960 1.00 93.50 215 LEU A CA 1
ATOM 1728 C C . LEU A 1 215 ? -4.241 10.474 1.684 1.00 93.50 215 LEU A C 1
ATOM 1730 O O . LEU A 1 215 ? -4.804 10.746 0.615 1.00 93.50 215 LEU A O 1
ATOM 1734 N N . ASN A 1 216 ? -4.108 11.360 2.668 1.00 77.81 216 ASN A N 1
ATOM 1735 C CA . ASN A 1 216 ? -4.681 12.712 2.722 1.00 77.81 216 ASN A CA 1
ATOM 1736 C C . ASN A 1 216 ? -3.659 13.825 2.500 1.00 77.81 216 ASN A C 1
ATOM 1738 O O . ASN A 1 216 ? -2.517 13.699 2.983 1.00 77.81 216 ASN A O 1
#

pLDDT: mean 81.42, std 23.62, range [32.56, 98.88]

Nearest PDB structures (foldseek):
  5d74-assembly2_B  TM=6.296E-01  e=9.676E-05  Streptococcus phage phi7917
  5d76-assembly1_A  TM=6.378E-01  e=1.586E-04  Streptococcus phage phi7917
  2vpm-assembly2_B  TM=6.235E-01  e=3.432E-02  Leishmania major
  2vob-assembly2_B  TM=6.233E-01  e=4.131E-02  Leishmania major
  2vob-assembly1_A  TM=5.174E-01  e=2.681E-02  Leishmania major

Radius of gyration: 44.23 Å; Cα contacts (8 Å, |Δi|>4): 313; chains: 1; bounding box: 56×47×136 Å

Sequence (216 aa):
MQNIKIHRAGRTFIKKNVYTTRKKWGFCRGYNRTGLYKSIVTKGISRPLAMFVLIFIIAVMLAIFVILYSGDGANVLKNKTIVEIAESQIGNKGGQPYWSWYGFDEPVDWCACFVSWCADKGGYIEAKRAPKFSDCQDGVNWFISNKGWYEQNTTPQPGMFIFFDWDGNQKADHVGIVKQYKDGIIYTIEGNRGDACREGRYSVKDNMIYGYGLLN

Foldseek 3Di:
DDDDDDDDDDDDDDDDDDDDDDDDDDDDDDDDDDDDDDDPPPPPQPPVNVVVVVVVVVVVVVVVVCCVVVVPPLVVLLPDALLVLLVVFFFAFQQCVQCVVLPDPDGDQRQLSSSLVSCVSNCLVVVVLAHNDRALQVRQVSLVVVVQWFFLLDDDDFQKKWFFDPPPPLGTPHIWTFHDDDDQKTWTFTDPPVRGTHIDIDGSPPPRTGTIGGRD

Solvent-accessible surface area (backbone atoms only — not comparable to full-atom values): 12783 Å² total; per-residue (Å²): 132,82,88,87,87,91,83,88,82,84,90,83,88,85,90,85,87,87,87,84,88,88,86,83,90,87,86,87,90,84,88,85,87,80,91,85,80,80,84,77,79,77,78,68,69,51,74,68,60,50,49,53,51,50,52,49,52,51,52,50,52,49,50,50,50,48,49,69,68,67,62,42,72,68,58,57,36,54,77,36,54,47,41,60,50,47,59,75,42,56,71,45,60,69,47,56,79,24,35,45,70,73,67,43,96,62,90,65,85,23,18,28,15,34,54,24,46,30,32,51,51,33,42,29,35,83,71,66,22,42,70,85,43,56,48,39,46,61,47,51,53,48,22,51,76,68,74,27,52,40,59,42,89,56,87,70,51,61,51,21,37,39,31,24,17,85,85,70,80,85,52,42,75,38,34,30,33,26,55,41,62,57,98,64,31,37,32,30,41,23,34,50,56,86,52,18,23,36,76,48,76,44,54,60,80,43,82,39,44,54,24,34,33,49,71,102

Secondary structure (DSSP, 8-state):
-------------------------------------------PPPHHHHHHHHHHHHHHHHHHHHHHHHSSHHHHHHTS-HHHHHHTTTT-BS-HHHHHHHT-SS----HHHHHHHHHHHTTTTTTTSS---SSHHHHHHHHHHTT-EEETTS---TT-EEEE-SSSSSS--EEEEEEEEETTEEEEEETTTTSB-EEEEEETT-TTEEEEE---